Protein AF-A0A926FK86-F1 (afdb_monomer)

Mean predicted aligned error: 5.46 Å

pLDDT: mean 89.92, std 9.32, range [53.72, 97.56]

Foldseek 3Di:
DQVVQQVVLCCQAPKFFDPADDDDDDDDDPVLCVVQNAFDVQQVADPSRVLSVVSCVVVVHTDIRDNVDDDDDDAPPVQPPDPVSVVSVVSNVLVNQCVPPNPVSSVVVVVVPPDQDADDAAEDAFPKDAADPQKKKWKDQGRNSPDTDIDHRNGIDHDDPVNLVRDDFAWIWIWIAGNVGSHTDHIYIYGRDD

Solvent-accessible surface area (backbone atoms only — not comparable to full-atom values): 11380 Å² total; per-residue (Å²): 106,27,72,57,45,32,50,52,51,45,36,56,70,71,18,44,81,43,97,71,82,86,75,97,82,81,87,78,58,70,68,54,38,74,70,70,50,72,70,53,80,85,35,79,35,63,58,30,66,55,54,43,50,51,48,39,45,75,71,74,48,82,51,69,45,56,41,90,68,81,82,86,82,83,68,71,75,89,66,56,94,39,70,64,56,52,49,31,37,50,50,14,51,52,51,50,34,33,76,73,49,35,69,68,46,29,52,53,60,57,72,63,53,87,74,59,62,81,65,86,48,52,77,41,97,58,66,63,46,76,50,38,85,70,26,26,37,34,41,22,70,37,55,66,64,55,74,58,52,74,46,78,19,81,45,68,43,64,68,53,66,73,54,64,67,70,50,78,61,41,57,36,38,43,34,36,21,33,63,91,63,16,45,78,75,48,42,34,31,24,69,45,69,126

Secondary structure (DSSP, 8-state):
-HHHHHHHHHHHHH-EEES---SS-----HHHHHHH----TT-SSSSHHHHHHHHHHHTT--EEE-TT-------SGGG---HHHHHHHHHHHHHHHHHHHHHHHHHHHHHTTT-PPPPP-EEESSSEE---TTEEEEEES-TT--S-EEEE-SS-EE--HHHHHHSPSEEEEEEEEETTT--EEEEEEEEE--

Nearest PDB structures (foldseek):
  8dkx-assembly1_P  TM=3.248E-01  e=4.235E-01  Homo sapiens
  8p29-assembly2_A  TM=4.366E-01  e=1.204E+00  Homo sapiens
  4zps-assembly1_A  TM=3.447E-01  e=5.258E+00  Mus musculus
  4zpl-assembly1_A  TM=3.289E-01  e=7.601E+00  Mus musculus

Radius of gyration: 18.66 Å; Cα contacts (8 Å, |Δi|>4): 272; chains: 1; bounding box: 44×42×45 Å

Sequence (194 aa):
FAAFARTAATLWSDGGRAAQLTGAVLASRKDVFDRIGRFDERFPFEFEETEWEDRLRRAGLSLRVVAQSRARHLWARSAASSEETSRRRAQSRALYRQTRYGNVGRALLEAMGSGAVPVDGASVAAPEVPRQAGASLAITPNASLLPFAAVPLDRDFQLPTDLAEAISPGPLFLTTFRDSDGSPLETRVWMKPA

Structure (mmCIF, N/CA/C/O backbone):
data_AF-A0A926FK86-F1
#
_entry.id   AF-A0A926FK86-F1
#
loop_
_atom_site.group_PDB
_atom_site.id
_atom_site.type_symbol
_atom_site.label_atom_id
_atom_site.label_alt_id
_atom_site.label_comp_id
_atom_site.label_asym_id
_atom_site.label_entity_id
_atom_site.label_seq_id
_atom_site.pdbx_PDB_ins_code
_atom_site.Cartn_x
_atom_site.Cartn_y
_atom_site.Cartn_z
_atom_site.occupancy
_atom_site.B_iso_or_equiv
_atom_site.auth_seq_id
_atom_site.auth_comp_id
_atom_site.auth_asym_id
_atom_site.auth_atom_id
_atom_site.pdbx_PDB_model_num
ATOM 1 N N . PHE A 1 1 ? 9.059 -7.155 2.364 1.00 90.69 1 PHE A N 1
ATOM 2 C CA . PHE A 1 1 ? 8.399 -7.439 1.075 1.00 90.69 1 PHE A CA 1
ATOM 3 C C . PHE A 1 1 ? 7.548 -8.715 1.109 1.00 90.69 1 PHE A C 1
ATOM 5 O O . PHE A 1 1 ? 6.333 -8.587 1.126 1.00 90.69 1 PHE A O 1
ATOM 12 N N . ALA A 1 2 ? 8.125 -9.924 1.198 1.00 94.50 2 ALA A N 1
ATOM 13 C CA . ALA A 1 2 ? 7.392 -11.174 0.923 1.00 94.50 2 ALA A CA 1
ATOM 14 C C . ALA A 1 2 ? 6.097 -11.403 1.723 1.00 94.50 2 ALA A C 1
ATOM 16 O O . ALA A 1 2 ? 5.058 -11.720 1.153 1.00 94.50 2 ALA A O 1
ATOM 17 N N . ALA A 1 3 ? 6.125 -11.174 3.040 1.00 93.31 3 ALA A N 1
ATOM 18 C CA . ALA A 1 3 ? 4.927 -11.300 3.873 1.00 93.31 3 ALA A CA 1
ATOM 19 C C . ALA A 1 3 ? 3.806 -10.329 3.456 1.00 93.31 3 ALA A C 1
ATOM 21 O O . ALA A 1 3 ? 2.632 -10.702 3.470 1.00 93.31 3 ALA A O 1
ATOM 22 N N . PHE A 1 4 ? 4.170 -9.107 3.052 1.00 92.62 4 PHE A N 1
ATOM 23 C CA . PHE A 1 4 ? 3.221 -8.131 2.521 1.00 92.62 4 PHE A CA 1
ATOM 24 C C . PHE A 1 4 ? 2.658 -8.607 1.183 1.00 92.62 4 PHE A C 1
ATOM 26 O O . PHE A 1 4 ? 1.444 -8.625 1.026 1.00 92.62 4 PHE A O 1
ATOM 33 N N . ALA A 1 5 ? 3.515 -9.058 0.261 1.00 94.69 5 ALA A N 1
ATOM 34 C CA . ALA A 1 5 ? 3.090 -9.517 -1.057 1.00 94.69 5 ALA A CA 1
ATOM 35 C C . ALA A 1 5 ? 2.123 -10.700 -0.985 1.00 94.69 5 ALA A C 1
ATOM 37 O O . ALA A 1 5 ? 1.054 -10.655 -1.588 1.00 94.69 5 ALA A O 1
ATOM 38 N N . ARG A 1 6 ? 2.435 -11.701 -0.155 1.00 93.62 6 ARG A N 1
ATOM 39 C CA . ARG A 1 6 ? 1.537 -12.829 0.106 1.00 93.62 6 ARG A CA 1
ATOM 40 C C . ARG A 1 6 ? 0.196 -12.370 0.675 1.00 93.62 6 ARG A C 1
ATOM 42 O O . ARG A 1 6 ? -0.848 -12.772 0.181 1.00 93.62 6 ARG A O 1
ATOM 49 N N . THR A 1 7 ? 0.219 -11.498 1.685 1.00 93.25 7 THR A N 1
ATOM 50 C CA . THR A 1 7 ? -1.012 -10.978 2.303 1.00 93.25 7 THR A CA 1
ATOM 51 C C . THR A 1 7 ? -1.853 -10.196 1.294 1.00 93.25 7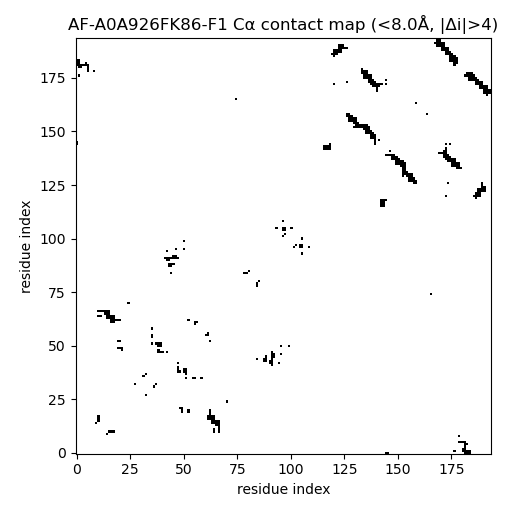 THR A C 1
ATOM 53 O O . THR A 1 7 ? -3.063 -10.389 1.231 1.00 93.25 7 THR A O 1
ATOM 56 N N . ALA A 1 8 ? -1.224 -9.345 0.481 1.00 91.88 8 ALA A N 1
ATOM 57 C CA . ALA A 1 8 ? -1.895 -8.570 -0.554 1.00 91.88 8 ALA A CA 1
ATOM 58 C C . ALA A 1 8 ? -2.523 -9.476 -1.623 1.00 91.88 8 ALA A C 1
ATOM 60 O O . ALA A 1 8 ? -3.684 -9.274 -1.965 1.00 91.88 8 ALA A O 1
ATOM 61 N N . ALA A 1 9 ? -1.804 -10.501 -2.093 1.00 90.69 9 ALA A N 1
ATOM 62 C CA . ALA A 1 9 ? -2.315 -11.465 -3.066 1.00 90.69 9 ALA A CA 1
ATOM 63 C C . ALA A 1 9 ? -3.512 -12.260 -2.517 1.00 90.69 9 ALA A C 1
ATOM 65 O O . ALA A 1 9 ? -4.548 -12.338 -3.174 1.00 90.69 9 ALA A O 1
ATOM 66 N N . THR A 1 10 ? -3.419 -12.774 -1.284 1.00 92.31 10 THR A N 1
ATOM 67 C CA . THR A 1 10 ? -4.537 -13.473 -0.628 1.00 92.31 10 THR A CA 1
ATOM 68 C C . THR A 1 10 ? -5.747 -12.556 -0.456 1.00 92.31 10 THR A C 1
ATOM 70 O O . THR A 1 10 ? -6.855 -12.925 -0.831 1.00 92.31 10 THR A O 1
ATOM 73 N N . LEU A 1 11 ? -5.561 -11.335 0.060 1.00 92.88 11 LEU A N 1
ATOM 74 C CA . LEU A 1 11 ? -6.666 -10.386 0.230 1.00 92.88 11 LEU A CA 1
ATOM 75 C C . LEU A 1 11 ? -7.278 -9.960 -1.108 1.00 92.88 11 LEU A C 1
ATOM 77 O O . LEU A 1 11 ? -8.484 -9.726 -1.179 1.00 92.88 11 LEU A O 1
ATOM 81 N N . TRP A 1 12 ? -6.469 -9.851 -2.162 1.00 90.12 12 TRP A N 1
ATOM 82 C CA . TRP A 1 12 ? -6.953 -9.525 -3.495 1.00 90.12 12 TRP A CA 1
ATOM 83 C C . TRP A 1 12 ? -7.850 -10.633 -4.049 1.00 90.12 12 TRP A C 1
ATOM 85 O O . TRP A 1 12 ? -8.958 -10.331 -4.499 1.00 90.12 12 TRP A O 1
ATOM 95 N N . SER A 1 13 ? -7.411 -11.890 -3.984 1.00 91.38 13 SER A N 1
ATOM 96 C CA . SER A 1 13 ? -8.131 -13.039 -4.549 1.00 91.38 13 SER A CA 1
ATOM 97 C C . SER A 1 13 ? -9.319 -13.477 -3.694 1.00 91.38 13 SER A C 1
ATOM 99 O O . SER A 1 13 ? -10.432 -13.595 -4.203 1.00 91.38 13 SER A O 1
ATOM 101 N N . ASP A 1 14 ? -9.100 -13.644 -2.391 1.00 94.88 14 ASP A N 1
ATOM 102 C CA . ASP A 1 14 ? -10.042 -14.321 -1.492 1.00 94.88 14 ASP A CA 1
ATOM 103 C C . ASP A 1 14 ? -10.766 -13.343 -0.556 1.00 94.88 14 ASP A C 1
ATOM 105 O O . ASP A 1 14 ? -11.798 -13.663 0.042 1.00 94.88 14 ASP A O 1
ATOM 109 N N . GLY A 1 15 ? -10.246 -12.120 -0.420 1.00 95.06 15 GLY A N 1
ATOM 110 C CA . GLY A 1 15 ? -10.683 -11.191 0.614 1.00 95.06 15 GLY A CA 1
ATOM 111 C C . GLY A 1 15 ? -10.279 -11.682 2.004 1.00 95.06 15 GLY A C 1
ATOM 112 O O . GLY A 1 15 ? -9.321 -12.430 2.179 1.00 95.06 15 GLY A O 1
ATOM 113 N N . GLY A 1 16 ? -11.005 -11.246 3.031 1.00 95.69 16 GLY A N 1
ATOM 114 C CA . GLY A 1 16 ? -10.767 -11.687 4.408 1.00 95.69 16 GLY A CA 1
ATOM 115 C C . GLY A 1 16 ? -10.379 -10.552 5.342 1.00 95.69 16 GLY A C 1
ATOM 116 O O . GLY A 1 16 ? -10.723 -9.400 5.099 1.00 95.69 16 GLY A O 1
ATOM 117 N N . ARG A 1 17 ? -9.749 -10.886 6.471 1.00 95.56 17 ARG A N 1
ATOM 118 C CA . ARG A 1 17 ? -9.381 -9.903 7.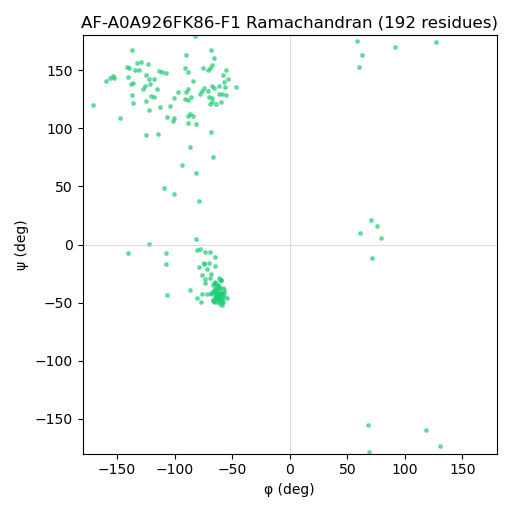500 1.00 95.56 17 ARG A CA 1
ATOM 119 C C . ARG A 1 17 ? -8.131 -9.138 7.085 1.00 95.56 17 ARG A C 1
ATOM 121 O O . ARG A 1 17 ? -7.114 -9.754 6.791 1.00 95.56 17 ARG A O 1
ATOM 128 N N . ALA A 1 18 ? -8.199 -7.814 7.148 1.00 92.62 18 ALA A N 1
ATOM 129 C CA . ALA A 1 18 ? -7.057 -6.942 6.906 1.00 92.62 18 ALA A CA 1
ATOM 130 C C . ALA A 1 18 ? -6.568 -6.318 8.217 1.00 92.62 18 ALA A C 1
ATOM 132 O O . ALA A 1 18 ? -7.354 -6.057 9.129 1.00 92.62 18 ALA A O 1
ATOM 133 N N . ALA A 1 19 ? -5.261 -6.076 8.310 1.00 90.25 19 ALA A N 1
ATOM 134 C CA . ALA A 1 19 ? -4.691 -5.346 9.439 1.00 90.25 19 ALA A CA 1
ATOM 135 C C . ALA A 1 19 ? -5.005 -3.845 9.364 1.00 90.25 19 ALA A C 1
ATOM 137 O O . ALA A 1 19 ? -5.159 -3.211 10.408 1.00 90.25 19 ALA A O 1
ATOM 138 N N . GLN A 1 20 ? -5.088 -3.319 8.144 1.00 89.75 20 GLN A N 1
ATOM 139 C CA . GLN A 1 20 ? -5.351 -1.926 7.806 1.00 89.75 20 GLN A CA 1
ATOM 140 C C . GLN A 1 20 ? -6.007 -1.893 6.420 1.00 89.75 20 GLN A C 1
ATOM 142 O O . GLN A 1 20 ? -5.665 -2.730 5.575 1.00 89.75 20 GLN A O 1
ATOM 147 N N . LEU A 1 21 ? -6.931 -0.966 6.187 1.00 89.44 21 LEU A N 1
ATOM 148 C CA . LEU A 1 21 ? -7.403 -0.625 4.848 1.00 89.44 21 LEU A CA 1
ATOM 149 C C . LEU A 1 21 ? -6.899 0.780 4.510 1.00 89.44 21 LEU A C 1
ATOM 151 O O . LEU A 1 21 ? -6.682 1.625 5.373 1.00 89.44 21 LEU A O 1
ATOM 155 N N . THR A 1 22 ? -6.639 1.002 3.230 1.00 80.75 22 THR A N 1
ATOM 156 C CA . THR A 1 22 ? -6.238 2.311 2.720 1.00 80.75 22 THR A CA 1
ATOM 157 C C . THR A 1 22 ? -6.993 2.554 1.427 1.00 80.75 22 THR A C 1
ATOM 159 O O . THR A 1 22 ? -6.942 1.694 0.539 1.00 80.75 22 THR A O 1
ATOM 162 N N . GLY A 1 23 ? -7.662 3.698 1.290 1.00 73.06 23 GLY A N 1
ATOM 163 C CA . GLY A 1 23 ? -8.244 4.126 0.017 1.00 73.06 23 GLY A CA 1
ATOM 164 C C . GLY A 1 23 ? -9.730 4.486 0.050 1.00 73.06 23 GLY A C 1
ATOM 165 O O . GLY A 1 23 ? -10.441 4.313 1.028 1.00 73.06 23 GLY A O 1
ATOM 166 N N . ALA A 1 24 ? -10.210 4.985 -1.090 1.00 67.75 24 ALA A N 1
ATOM 167 C CA . ALA A 1 24 ? -11.407 5.824 -1.169 1.00 67.75 24 ALA A CA 1
ATOM 168 C C . ALA A 1 24 ? -12.769 5.123 -0.972 1.00 67.75 24 ALA A C 1
ATOM 170 O O . ALA A 1 24 ? -13.792 5.804 -0.953 1.00 67.75 24 ALA A O 1
ATOM 171 N N . VAL A 1 25 ? -12.825 3.790 -0.878 1.00 83.56 25 VAL A N 1
ATOM 172 C CA . VAL A 1 25 ? -14.100 3.052 -0.825 1.00 83.56 25 VAL A CA 1
ATOM 173 C C . VAL A 1 25 ? -14.148 2.159 0.408 1.00 83.56 25 VAL A C 1
ATOM 175 O O . VAL A 1 25 ? -13.700 1.014 0.388 1.00 83.56 25 VAL A O 1
ATOM 178 N N . LEU A 1 26 ? -14.742 2.692 1.476 1.00 89.44 26 LEU A N 1
ATOM 179 C CA . LEU A 1 26 ? -15.020 1.983 2.720 1.00 89.44 26 LEU A CA 1
ATOM 180 C C . LEU A 1 26 ? -16.528 1.943 2.968 1.00 89.44 26 LEU A C 1
ATOM 182 O O . LEU A 1 26 ? -17.244 2.911 2.715 1.00 89.44 26 LEU A O 1
ATOM 186 N N . ALA A 1 27 ? -17.008 0.823 3.500 1.00 91.75 27 ALA A N 1
ATOM 187 C CA . ALA A 1 27 ? -18.385 0.671 3.946 1.00 91.75 27 ALA A CA 1
ATOM 188 C C . ALA A 1 27 ? -18.395 0.192 5.396 1.00 91.75 27 ALA A C 1
ATOM 190 O O . ALA A 1 27 ? -17.652 -0.714 5.775 1.00 91.75 27 ALA A O 1
ATOM 191 N N . SER A 1 28 ? -19.261 0.792 6.205 1.00 93.94 28 SER A N 1
ATOM 192 C CA . SER A 1 28 ? -19.454 0.414 7.599 1.00 93.94 28 SER A CA 1
ATOM 193 C C . SER A 1 28 ? -20.930 0.494 7.953 1.00 93.94 28 SER A C 1
ATOM 195 O O . SER A 1 28 ? -21.691 1.259 7.357 1.00 93.94 28 SER A O 1
ATOM 197 N N . ARG A 1 29 ? -21.347 -0.313 8.927 1.00 95.31 29 ARG A N 1
ATOM 198 C CA . ARG A 1 29 ? -22.706 -0.237 9.455 1.00 95.31 29 ARG A CA 1
ATOM 199 C C . ARG A 1 29 ? -22.871 1.049 10.266 1.00 95.31 29 ARG A C 1
ATOM 201 O O . ARG A 1 29 ? -21.930 1.528 10.898 1.00 95.31 29 ARG A O 1
ATOM 208 N N . LYS A 1 30 ? -24.091 1.586 10.288 1.00 96.69 30 LYS A N 1
ATOM 209 C CA . LYS A 1 30 ? -24.416 2.785 11.070 1.00 96.69 30 LYS A CA 1
ATOM 210 C C . LYS A 1 30 ? -24.099 2.612 12.564 1.00 96.69 30 LYS A C 1
ATOM 212 O O . LYS A 1 30 ? -23.527 3.516 13.162 1.00 96.69 30 LYS A O 1
ATOM 217 N N . ASP A 1 31 ? -24.414 1.449 13.133 1.00 97.31 31 ASP A N 1
ATOM 218 C CA . ASP A 1 31 ? -24.167 1.134 14.547 1.00 97.31 31 ASP A CA 1
ATOM 219 C C . ASP A 1 31 ? -22.677 1.207 14.927 1.00 97.31 31 ASP A C 1
ATOM 221 O O . ASP A 1 31 ? -22.336 1.582 16.046 1.00 97.31 31 ASP A O 1
ATOM 225 N N . VAL A 1 32 ? -21.773 0.907 13.990 1.00 97.25 32 VAL A N 1
ATOM 226 C CA . VAL A 1 32 ? -20.331 1.062 14.193 1.00 97.25 32 VAL A CA 1
ATOM 227 C C . VAL A 1 32 ? -19.982 2.537 14.352 1.00 97.25 32 VAL A C 1
ATOM 229 O O . VAL A 1 32 ? -19.305 2.881 15.316 1.00 97.25 32 VAL A O 1
ATOM 232 N N . PHE A 1 33 ? -20.472 3.416 13.472 1.00 97.00 33 PHE A N 1
ATOM 233 C CA . PHE A 1 33 ? -20.244 4.859 13.606 1.00 97.00 33 PHE A CA 1
ATOM 234 C C . PHE A 1 33 ? -20.845 5.430 14.890 1.00 97.00 33 PHE A C 1
ATOM 236 O O . PHE A 1 33 ? -20.208 6.262 15.532 1.00 97.00 33 PHE A O 1
ATOM 243 N N . ASP A 1 34 ? -22.028 4.963 15.286 1.00 96.62 34 ASP A N 1
ATOM 244 C CA . ASP A 1 34 ? -22.662 5.382 16.538 1.00 96.62 34 ASP A CA 1
ATOM 245 C C . ASP A 1 34 ? -21.839 4.927 17.763 1.00 96.62 34 ASP A C 1
ATOM 247 O O . ASP A 1 34 ? -21.773 5.634 18.765 1.00 96.62 34 ASP A O 1
ATOM 251 N N . ARG A 1 35 ? -21.158 3.774 17.672 1.00 97.06 35 ARG A N 1
ATOM 252 C CA . ARG A 1 35 ? -20.352 3.202 18.761 1.00 97.06 35 ARG A CA 1
ATOM 253 C C . ARG A 1 35 ? -18.959 3.813 18.899 1.00 97.06 35 ARG A C 1
ATOM 255 O O . ARG A 1 35 ? -18.519 4.039 20.022 1.00 97.06 35 ARG A O 1
ATOM 262 N N . ILE A 1 36 ? -18.224 3.983 17.798 1.00 97.12 36 ILE A N 1
ATOM 263 C CA . ILE A 1 36 ? -16.808 4.402 17.850 1.00 97.12 36 ILE A CA 1
ATOM 264 C C . ILE A 1 36 ? -16.587 5.840 17.390 1.00 97.12 36 ILE A C 1
ATOM 266 O O . ILE A 1 36 ? -15.476 6.341 17.544 1.00 97.12 36 ILE A O 1
ATOM 270 N N . GLY A 1 37 ? -17.619 6.504 16.862 1.00 96.44 37 GLY A N 1
ATOM 271 C CA . GLY A 1 37 ? -17.563 7.845 16.287 1.00 96.44 37 GLY A CA 1
ATOM 272 C C . GLY A 1 37 ? -17.277 7.853 14.781 1.00 96.44 37 GLY A C 1
ATOM 273 O O . GLY A 1 37 ? -16.928 6.838 14.174 1.00 96.44 37 GLY A O 1
ATOM 274 N N . ARG A 1 38 ? -17.418 9.037 14.174 1.00 95.31 38 ARG A N 1
ATOM 275 C CA . ARG A 1 38 ? -17.092 9.317 12.762 1.00 95.31 38 ARG A CA 1
ATOM 276 C C . ARG A 1 38 ? -15.595 9.587 12.577 1.00 95.31 38 ARG A C 1
ATOM 278 O O . ARG A 1 38 ? -14.845 9.552 13.556 1.00 95.31 38 ARG A O 1
ATOM 285 N N . PHE A 1 39 ? -15.169 9.836 11.338 1.00 94.94 39 PHE A N 1
ATOM 286 C CA . PHE A 1 39 ? -13.826 10.340 11.043 1.00 94.94 39 PHE A CA 1
ATOM 287 C C . PHE A 1 39 ? -13.567 11.666 11.758 1.00 94.94 39 PHE A C 1
ATOM 289 O O . PHE A 1 39 ? -14.482 12.461 11.968 1.00 94.94 39 PHE A O 1
ATOM 296 N N . ASP A 1 40 ? -12.323 11.866 12.173 1.00 95.44 40 ASP A N 1
ATOM 297 C CA . ASP A 1 40 ? -11.897 13.081 12.852 1.00 95.44 40 ASP A CA 1
ATOM 298 C C . ASP A 1 40 ? -11.563 14.165 11.816 1.00 95.44 40 ASP A C 1
ATOM 300 O O . ASP A 1 40 ? -10.585 14.073 11.081 1.00 95.44 40 ASP A O 1
ATOM 304 N N . GLU A 1 41 ? -12.386 15.208 11.754 1.00 95.56 41 GLU A N 1
ATOM 305 C CA . GLU A 1 41 ? -12.269 16.282 10.756 1.00 95.56 41 GLU A CA 1
ATOM 306 C C . GLU A 1 41 ? -11.028 17.171 10.952 1.00 95.56 41 GLU A C 1
ATOM 308 O O . GLU A 1 41 ? -10.718 18.014 10.112 1.00 95.56 41 GLU A O 1
ATOM 313 N N . ARG A 1 42 ? -10.269 16.976 12.041 1.00 95.81 42 ARG A N 1
ATOM 314 C CA . ARG A 1 42 ? -8.981 17.654 12.249 1.00 95.81 42 ARG A CA 1
ATOM 315 C C . ARG A 1 42 ? -7.887 17.163 11.302 1.00 95.81 42 ARG A C 1
ATOM 317 O O . ARG A 1 42 ? -6.859 17.832 11.203 1.00 95.81 42 ARG A O 1
ATOM 324 N N . PHE A 1 43 ? -8.071 16.015 10.646 1.00 95.25 43 PHE A N 1
ATOM 325 C CA . PHE A 1 43 ? -7.178 15.508 9.606 1.00 95.25 43 PHE A CA 1
ATOM 326 C C . PHE A 1 43 ? -7.504 16.188 8.266 1.00 95.25 43 PHE A C 1
ATOM 328 O O . PHE A 1 43 ? -8.498 15.842 7.631 1.00 95.25 43 PHE A O 1
ATOM 335 N N . PRO A 1 44 ? -6.695 17.159 7.799 1.00 91.94 44 PRO A N 1
ATOM 336 C CA . PRO A 1 44 ? -6.999 17.888 6.568 1.00 91.94 44 PRO A CA 1
ATOM 337 C C . PRO A 1 44 ? -6.822 17.054 5.293 1.00 91.94 44 PRO A C 1
ATOM 339 O O . PRO A 1 44 ? -7.311 17.463 4.239 1.00 91.94 44 PRO A O 1
ATOM 342 N N . PHE A 1 45 ? -6.041 15.968 5.356 1.00 88.62 45 PHE A N 1
ATOM 343 C CA . PHE 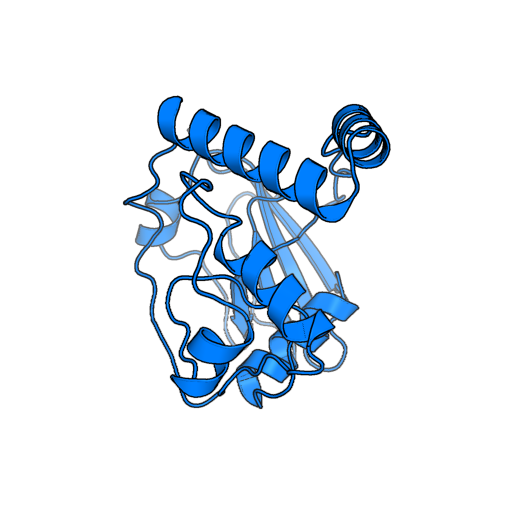A 1 45 ? -5.744 15.092 4.220 1.00 88.62 45 PHE A CA 1
ATOM 344 C C . PHE A 1 45 ? -5.011 13.815 4.660 1.00 88.62 45 PHE A C 1
ATOM 346 O O . PHE A 1 45 ? -3.896 13.926 5.177 1.00 88.62 45 PHE A O 1
ATOM 353 N N . GLU A 1 46 ? -5.581 12.634 4.410 1.00 89.06 46 GLU A N 1
ATOM 354 C CA . GLU A 1 46 ? -5.060 11.319 4.830 1.00 89.06 46 GLU A CA 1
ATOM 355 C C . GLU A 1 46 ? -4.993 11.136 6.366 1.00 89.06 46 GLU A C 1
ATOM 357 O O . GLU A 1 46 ? -4.995 12.093 7.142 1.00 89.06 46 GLU A O 1
ATOM 362 N N . PHE A 1 47 ? -4.862 9.878 6.805 1.00 92.88 47 PHE A N 1
ATOM 363 C CA . PHE A 1 47 ? -4.816 9.414 8.204 1.00 92.88 47 PHE A CA 1
ATOM 364 C C . PHE A 1 47 ? -6.124 9.471 9.010 1.00 92.88 47 PHE A C 1
ATOM 366 O O . PHE A 1 47 ? -6.181 8.822 10.055 1.00 92.88 47 PHE A O 1
ATOM 373 N N . GLU A 1 48 ? -7.178 10.135 8.538 1.00 94.06 48 GLU A N 1
ATOM 374 C CA . GLU A 1 48 ? -8.504 10.117 9.171 1.00 94.06 48 GLU A CA 1
ATOM 375 C C . GLU A 1 48 ? -9.084 8.699 9.237 1.00 94.06 48 GLU A C 1
ATOM 377 O O . GLU A 1 48 ? -9.610 8.276 10.268 1.00 94.06 48 GLU A O 1
ATOM 382 N N . GLU A 1 49 ? -8.911 7.933 8.156 1.00 93.69 49 GLU A N 1
ATOM 383 C CA . GLU A 1 49 ? -9.318 6.531 8.082 1.00 93.69 49 GLU A CA 1
ATOM 384 C C . GLU A 1 49 ? -8.446 5.667 8.998 1.00 93.69 49 GLU A C 1
ATOM 386 O O . GLU A 1 49 ? -8.960 4.855 9.758 1.00 93.69 49 GLU A O 1
ATOM 391 N N . THR A 1 50 ? -7.129 5.900 9.012 1.00 94.19 50 THR A N 1
ATOM 392 C CA . THR A 1 50 ? -6.179 5.111 9.811 1.00 94.19 50 THR A CA 1
ATOM 393 C C . THR A 1 50 ? -6.422 5.293 11.311 1.00 94.19 50 THR A C 1
ATOM 395 O O . THR A 1 50 ? -6.375 4.332 12.078 1.00 94.19 50 THR A O 1
ATOM 398 N N . GLU A 1 51 ? -6.712 6.518 11.746 1.00 95.38 51 GLU A N 1
ATOM 399 C CA . GLU A 1 51 ? -7.101 6.803 13.128 1.00 95.38 51 GLU A CA 1
ATOM 400 C C . GLU A 1 51 ? -8.427 6.119 13.491 1.00 95.38 51 GLU A C 1
ATOM 402 O O . GLU A 1 51 ? -8.543 5.491 14.549 1.00 95.38 51 GLU A O 1
ATOM 407 N N . TRP A 1 52 ? -9.415 6.181 12.601 1.00 95.62 52 TRP A N 1
ATOM 408 C CA . TRP A 1 52 ? -10.709 5.547 12.828 1.00 95.62 52 TRP A CA 1
ATOM 409 C C . TRP A 1 52 ? -10.605 4.018 12.895 1.00 95.62 52 TRP A C 1
ATOM 411 O O . TRP A 1 52 ? -11.228 3.387 13.751 1.00 95.62 52 TRP A O 1
ATOM 421 N N . GLU A 1 53 ? -9.753 3.412 12.068 1.00 95.62 53 GLU A N 1
ATOM 422 C CA . GLU A 1 53 ? -9.426 1.986 12.114 1.00 95.62 53 GLU A CA 1
ATOM 423 C C . GLU A 1 53 ? -8.765 1.569 13.434 1.00 95.62 53 GLU A C 1
ATOM 425 O O . GLU A 1 53 ? -9.023 0.477 13.950 1.00 95.62 53 GLU A O 1
ATOM 430 N N . ASP A 1 54 ? -7.943 2.434 14.026 1.00 95.19 54 ASP A N 1
ATOM 431 C CA . ASP A 1 54 ? -7.381 2.214 15.357 1.00 95.19 54 ASP A CA 1
ATOM 432 C C . ASP A 1 54 ? -8.468 2.174 16.432 1.00 95.19 54 ASP A C 1
ATOM 434 O O . ASP A 1 54 ? -8.471 1.262 17.267 1.00 95.19 54 ASP A O 1
ATOM 438 N N . ARG A 1 55 ? -9.424 3.112 16.402 1.00 95.69 55 ARG A N 1
ATOM 439 C CA . ARG A 1 55 ? -10.593 3.082 17.298 1.00 95.69 55 ARG A CA 1
ATOM 440 C C . ARG A 1 55 ? -11.435 1.827 17.080 1.00 95.69 55 ARG A C 1
ATOM 442 O O . ARG A 1 55 ? -11.813 1.171 18.052 1.00 95.69 55 ARG A O 1
ATOM 449 N N . LEU A 1 56 ? -11.667 1.451 15.824 1.00 96.38 56 LEU A N 1
ATOM 450 C CA . LEU A 1 56 ? -12.415 0.254 15.443 1.00 96.38 56 LEU A CA 1
ATOM 451 C C . LEU A 1 56 ? -11.780 -1.008 16.043 1.00 96.38 56 LEU A C 1
ATOM 453 O O . LEU A 1 56 ? -12.461 -1.790 16.710 1.00 96.38 56 LEU A O 1
ATOM 457 N N . ARG A 1 57 ? -10.463 -1.178 15.881 1.00 95.25 57 ARG A N 1
ATOM 458 C CA . ARG A 1 57 ? -9.725 -2.329 16.427 1.00 95.25 57 ARG A CA 1
ATOM 459 C C . ARG A 1 57 ? -9.694 -2.331 17.955 1.00 95.25 57 ARG A C 1
ATOM 461 O O . ARG A 1 57 ? -9.890 -3.385 18.556 1.00 95.25 57 ARG A O 1
ATOM 468 N N . ARG A 1 58 ? -9.528 -1.170 18.602 1.00 95.00 58 ARG A N 1
ATOM 469 C CA . ARG A 1 58 ? -9.612 -1.040 20.074 1.00 95.00 58 ARG A CA 1
ATOM 470 C C . ARG A 1 58 ? -10.989 -1.422 20.621 1.00 95.00 58 ARG A C 1
ATOM 472 O O . ARG A 1 58 ? -11.078 -1.917 21.737 1.00 95.00 58 ARG A O 1
ATOM 479 N N . ALA A 1 59 ? -12.047 -1.246 19.831 1.00 96.62 59 ALA A N 1
ATOM 480 C CA . ALA A 1 59 ? -13.402 -1.683 20.167 1.00 96.62 59 ALA A CA 1
ATOM 481 C C . ALA A 1 59 ? -13.664 -3.184 19.897 1.00 96.62 59 ALA A C 1
ATOM 483 O O . ALA A 1 59 ? -14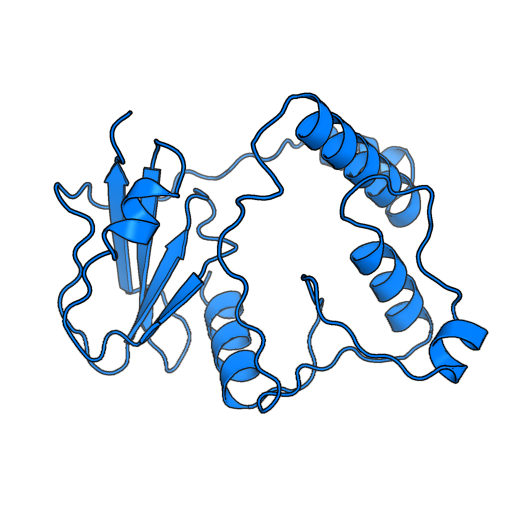.802 -3.643 20.053 1.00 96.62 59 ALA A O 1
ATOM 484 N N . GLY A 1 60 ? -12.646 -3.951 19.485 1.00 96.38 60 GLY A N 1
ATOM 485 C CA . GLY A 1 60 ? -12.753 -5.382 19.185 1.00 96.38 60 GLY A CA 1
ATOM 486 C C . GLY A 1 60 ? -13.427 -5.695 17.846 1.00 96.38 60 GLY A C 1
ATOM 487 O O . GLY A 1 60 ? -13.860 -6.824 17.622 1.00 96.38 60 GLY A O 1
ATOM 488 N N . LEU A 1 61 ? -13.556 -4.704 16.960 1.00 96.75 61 LEU A N 1
ATOM 489 C CA . LEU A 1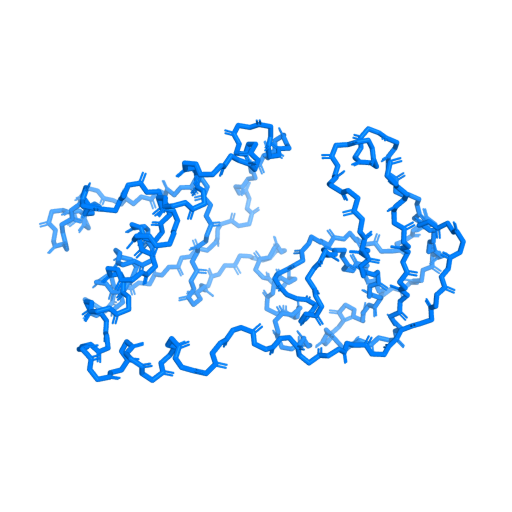 61 ? -14.105 -4.883 15.617 1.00 96.75 61 LEU A CA 1
ATOM 490 C C . LEU A 1 61 ? -12.986 -5.233 14.620 1.00 96.75 61 LEU A C 1
ATOM 492 O O . LEU A 1 61 ? -11.801 -5.030 14.886 1.00 96.75 61 LEU A O 1
ATOM 496 N N . SER A 1 62 ? -13.361 -5.766 13.454 1.00 95.69 62 SER A N 1
ATOM 497 C CA . SER A 1 62 ? -12.412 -6.212 12.426 1.00 95.69 62 SER A CA 1
ATOM 498 C C . SER A 1 62 ? -12.632 -5.522 11.087 1.00 95.69 62 SER A C 1
ATOM 500 O O . SER A 1 62 ? -13.775 -5.397 10.646 1.00 95.69 62 SER A O 1
ATOM 502 N N . LEU A 1 63 ? -11.538 -5.210 10.399 1.00 95.62 63 LEU A N 1
ATOM 503 C CA . LEU A 1 63 ? -11.535 -4.755 9.011 1.00 95.62 63 LEU A CA 1
ATOM 504 C C . LEU A 1 63 ? -11.569 -5.954 8.066 1.00 95.62 63 LEU A C 1
ATOM 506 O O . LEU A 1 63 ? -10.920 -6.974 8.330 1.00 95.62 63 LEU A O 1
ATOM 510 N N . ARG A 1 64 ? -12.321 -5.846 6.967 1.00 94.81 64 ARG A N 1
ATOM 511 C CA . ARG A 1 64 ? -12.411 -6.914 5.968 1.00 94.81 64 ARG A CA 1
ATOM 512 C C . ARG A 1 64 ? -12.364 -6.382 4.543 1.00 94.81 64 ARG A C 1
ATOM 514 O O . ARG A 1 64 ? -13.042 -5.412 4.228 1.00 94.81 64 ARG A O 1
ATOM 521 N N . VAL A 1 65 ? -11.625 -7.085 3.690 1.00 94.19 65 VAL A N 1
ATOM 522 C CA . VAL A 1 65 ? -11.666 -6.929 2.233 1.00 94.19 65 VAL A CA 1
ATOM 523 C C . VAL A 1 65 ? -12.718 -7.885 1.679 1.00 94.19 65 VAL A C 1
ATOM 525 O O . VAL A 1 65 ? -12.733 -9.070 2.024 1.00 94.19 65 VAL A O 1
ATOM 528 N N . VAL A 1 66 ? -13.599 -7.368 0.824 1.00 93.19 66 VAL A N 1
ATOM 529 C CA . VAL A 1 66 ? -14.564 -8.163 0.056 1.00 93.19 66 VAL A CA 1
ATOM 530 C C . VAL A 1 66 ? -14.012 -8.307 -1.354 1.00 93.19 66 VAL A C 1
ATOM 532 O O . VAL A 1 66 ? -14.035 -7.343 -2.115 1.00 93.19 66 VAL A O 1
ATOM 535 N N . ALA A 1 67 ? -13.508 -9.491 -1.704 1.00 91.88 67 ALA A N 1
ATOM 536 C CA . ALA A 1 67 ? -12.826 -9.714 -2.981 1.00 91.88 67 ALA A CA 1
ATOM 537 C C . ALA A 1 67 ? -13.731 -9.411 -4.190 1.00 91.88 67 ALA A C 1
ATOM 539 O O . ALA A 1 67 ? -13.286 -8.955 -5.227 1.00 91.88 67 ALA A O 1
ATOM 540 N N . GLN A 1 68 ? -15.039 -9.598 -4.077 1.00 91.12 68 GLN A N 1
ATOM 541 C CA . GLN A 1 68 ? -15.959 -9.327 -5.182 1.00 91.12 68 GLN A CA 1
ATOM 542 C C . GLN A 1 68 ? -16.189 -7.822 -5.410 1.00 91.12 68 GLN A C 1
ATOM 544 O O . GLN A 1 68 ? -16.666 -7.430 -6.472 1.00 91.12 68 GLN A O 1
ATOM 549 N N . SER A 1 69 ? -15.845 -6.969 -4.438 1.00 89.06 69 SER A N 1
ATOM 550 C CA . SER A 1 69 ? -15.981 -5.518 -4.554 1.00 89.06 69 SER A CA 1
ATOM 551 C C . SER A 1 69 ? -14.719 -4.926 -5.175 1.00 89.06 69 SER A C 1
ATOM 553 O O . SER A 1 69 ? -13.649 -4.920 -4.561 1.00 89.06 69 SER A O 1
ATOM 555 N N . ARG A 1 70 ? -14.829 -4.438 -6.413 1.00 86.94 70 ARG A N 1
ATOM 556 C CA . ARG A 1 70 ? -13.714 -3.841 -7.156 1.00 86.94 70 ARG A CA 1
ATOM 557 C C . ARG A 1 70 ? -14.011 -2.382 -7.462 1.00 86.94 70 ARG A C 1
ATOM 559 O O . ARG A 1 70 ? -15.025 -2.064 -8.074 1.00 86.94 70 ARG A O 1
ATOM 566 N N . ALA A 1 71 ? -13.085 -1.511 -7.084 1.00 84.94 71 ALA A N 1
ATOM 567 C CA . ALA A 1 71 ? -13.074 -0.114 -7.487 1.00 84.94 71 ALA A CA 1
ATOM 568 C C . ALA A 1 71 ? -11.839 0.136 -8.354 1.00 84.94 71 ALA A C 1
ATOM 570 O O . ALA A 1 71 ? -10.733 -0.282 -8.010 1.00 84.94 71 ALA A O 1
ATOM 571 N N . ARG A 1 72 ? -12.024 0.820 -9.483 1.00 82.94 72 ARG A N 1
ATOM 572 C CA . ARG A 1 72 ? -10.925 1.245 -10.351 1.00 82.94 72 ARG A CA 1
ATOM 573 C C . ARG A 1 72 ? -10.635 2.713 -10.076 1.00 82.94 72 ARG A C 1
ATOM 575 O O . ARG A 1 72 ? -11.426 3.578 -10.440 1.00 82.94 72 ARG A O 1
ATOM 582 N N . HIS A 1 73 ? -9.502 2.986 -9.439 1.00 77.19 73 HIS A N 1
ATOM 583 C CA . HIS A 1 73 ? -9.028 4.348 -9.227 1.00 77.19 73 HIS A CA 1
ATOM 584 C C . HIS A 1 73 ? -8.215 4.803 -10.447 1.00 77.19 73 HIS A C 1
ATOM 586 O O . HIS A 1 73 ? -7.153 4.252 -10.738 1.00 77.19 73 HIS A O 1
ATOM 592 N N . LEU A 1 74 ? -8.744 5.770 -11.198 1.00 73.94 74 LEU A N 1
ATOM 593 C CA . LEU A 1 74 ? -8.141 6.278 -12.430 1.00 73.94 74 LEU A CA 1
ATOM 594 C C . LEU A 1 74 ? -7.130 7.389 -12.127 1.00 73.94 74 LEU A C 1
ATOM 596 O O . LEU A 1 74 ? -7.457 8.566 -12.235 1.00 73.94 74 LEU A O 1
ATOM 600 N N . TRP A 1 75 ? -5.903 6.979 -11.799 1.00 68.69 75 TRP A N 1
ATOM 601 C CA . TRP A 1 75 ? -4.715 7.824 -11.603 1.00 68.69 75 TRP A CA 1
ATOM 602 C C . TRP A 1 75 ? -4.819 8.881 -10.486 1.00 68.69 75 TRP A C 1
ATOM 604 O O . TRP A 1 75 ? -5.871 9.417 -10.157 1.00 68.69 75 TRP A O 1
ATOM 614 N N . ALA A 1 76 ? -3.677 9.253 -9.911 1.00 61.31 76 ALA A N 1
ATOM 615 C CA . ALA A 1 76 ? -3.588 10.258 -8.849 1.00 61.31 76 ALA A CA 1
ATOM 616 C C . ALA A 1 76 ? -3.667 11.712 -9.370 1.00 61.31 76 ALA A C 1
ATOM 618 O O . ALA A 1 76 ? -2.983 12.592 -8.853 1.00 61.31 76 ALA A O 1
ATOM 619 N N . ARG A 1 77 ? -4.491 11.994 -10.394 1.00 57.06 77 ARG A N 1
ATOM 620 C CA . ARG A 1 77 ? -4.582 13.336 -11.009 1.00 57.06 77 ARG A CA 1
ATOM 621 C C . ARG A 1 77 ? -5.032 14.417 -10.020 1.00 57.06 77 ARG A C 1
ATOM 623 O O . ARG A 1 77 ? -4.615 15.563 -10.137 1.00 57.06 77 ARG A O 1
ATOM 630 N N . SER A 1 78 ? -5.845 14.047 -9.033 1.00 53.72 78 SER A N 1
ATOM 631 C CA . SER A 1 78 ? -6.420 14.970 -8.043 1.00 53.72 78 SER A CA 1
ATOM 632 C C . SER A 1 78 ? -5.448 15.357 -6.924 1.00 53.72 78 SER A C 1
ATOM 634 O O . SER A 1 78 ? -5.653 16.364 -6.256 1.00 53.72 78 SER A O 1
ATOM 636 N N . ALA A 1 79 ? -4.394 14.566 -6.714 1.00 55.41 79 ALA A N 1
ATOM 637 C CA . ALA A 1 79 ? -3.360 14.813 -5.715 1.00 55.41 79 ALA A CA 1
ATOM 638 C C . ALA A 1 79 ? -2.051 15.207 -6.406 1.00 55.41 79 ALA A C 1
ATOM 640 O O . ALA A 1 79 ? -0.994 14.649 -6.108 1.00 55.41 79 ALA A O 1
ATOM 641 N N . ALA A 1 80 ? -2.132 16.156 -7.348 1.00 55.44 80 ALA A N 1
ATOM 642 C CA . ALA A 1 80 ? -0.949 16.810 -7.890 1.00 55.44 80 ALA A CA 1
ATOM 643 C C . ALA A 1 80 ? -0.036 17.215 -6.725 1.00 55.44 80 ALA A C 1
ATOM 645 O O . ALA A 1 80 ? -0.516 17.700 -5.695 1.00 55.44 80 ALA A O 1
ATOM 646 N N . SER A 1 81 ? 1.265 16.963 -6.867 1.00 64.12 81 SER A N 1
ATOM 647 C CA . SER A 1 81 ? 2.284 17.248 -5.859 1.00 64.12 81 SER A CA 1
ATOM 648 C C . SER A 1 81 ? 2.421 18.759 -5.658 1.00 64.12 81 SER A C 1
ATOM 650 O O . SER A 1 81 ? 3.346 19.388 -6.161 1.00 64.12 81 SER A O 1
ATOM 652 N N . SER A 1 82 ? 1.458 19.351 -4.957 1.00 78.31 82 SER A N 1
ATOM 653 C CA . SER A 1 82 ? 1.500 20.734 -4.516 1.00 78.31 82 SER A CA 1
ATOM 654 C C . SER A 1 82 ? 2.134 20.804 -3.132 1.00 78.31 82 SER A C 1
ATOM 656 O O . SER A 1 82 ? 2.061 19.862 -2.326 1.00 78.31 82 SER A O 1
ATOM 658 N N . GLU A 1 83 ? 2.751 21.942 -2.843 1.00 84.62 83 GLU A N 1
ATOM 659 C CA . GLU A 1 83 ? 3.260 22.245 -1.511 1.00 84.62 83 GLU A CA 1
ATOM 660 C C . GLU A 1 83 ? 2.140 22.163 -0.463 1.00 84.62 83 GLU A C 1
ATOM 662 O O . GLU A 1 83 ? 2.323 21.571 0.598 1.00 84.62 83 GLU A O 1
ATOM 667 N N . GLU A 1 84 ? 0.938 22.636 -0.803 1.00 88.12 84 GLU A N 1
ATOM 668 C CA . GLU A 1 84 ? -0.226 22.596 0.083 1.00 88.12 84 GLU A CA 1
ATOM 669 C C . GLU A 1 84 ? -0.676 21.162 0.402 1.00 88.12 84 GLU A C 1
ATOM 671 O O . GLU A 1 84 ? -0.886 20.825 1.568 1.00 88.12 84 GLU A O 1
ATOM 676 N N . THR A 1 85 ? -0.773 20.276 -0.596 1.00 86.19 85 THR A N 1
ATOM 677 C CA . THR A 1 85 ? -1.092 18.852 -0.375 1.00 86.19 85 THR A CA 1
ATOM 678 C C . THR A 1 85 ? -0.035 18.190 0.508 1.00 86.19 85 THR A C 1
ATOM 680 O O . THR A 1 85 ? -0.362 17.434 1.426 1.00 86.19 85 THR A O 1
ATOM 683 N N . SER A 1 86 ? 1.240 18.510 0.273 1.00 86.56 86 SER A N 1
ATOM 684 C CA . SER A 1 86 ? 2.363 17.992 1.061 1.00 86.56 86 SER A CA 1
ATOM 685 C C . SER A 1 86 ? 2.308 18.479 2.512 1.00 86.56 86 SER A C 1
ATOM 687 O O . SER A 1 86 ? 2.488 17.683 3.438 1.00 86.56 86 SER A O 1
ATOM 689 N N . ARG A 1 87 ? 1.976 19.758 2.723 1.00 90.81 87 ARG A N 1
ATOM 690 C CA . ARG A 1 87 ? 1.786 20.374 4.040 1.00 90.81 87 ARG A CA 1
ATOM 691 C C . ARG A 1 87 ? 0.615 19.745 4.793 1.00 90.81 87 ARG A C 1
ATOM 693 O O . ARG A 1 87 ? 0.779 19.377 5.955 1.00 90.81 87 ARG A O 1
ATOM 700 N N . ARG A 1 88 ? -0.540 19.559 4.142 1.00 92.38 88 ARG A N 1
ATOM 701 C CA . ARG A 1 88 ? -1.715 18.901 4.745 1.00 92.38 88 ARG A CA 1
ATOM 702 C C . ARG A 1 88 ? -1.412 17.462 5.150 1.00 92.38 88 ARG A C 1
ATOM 704 O O . ARG A 1 88 ? -1.678 17.092 6.289 1.00 92.38 88 ARG A O 1
ATOM 711 N N . ARG A 1 89 ? -0.767 16.684 4.275 1.00 90.81 89 ARG A N 1
ATOM 712 C CA . ARG A 1 89 ? -0.321 15.318 4.595 1.00 90.81 89 ARG A CA 1
ATOM 713 C C . ARG A 1 89 ? 0.631 15.298 5.793 1.00 90.81 89 ARG A C 1
ATOM 715 O O . ARG A 1 89 ? 0.507 14.450 6.675 1.00 90.81 89 ARG A O 1
ATOM 722 N N . ALA A 1 90 ? 1.591 16.225 5.843 1.00 90.94 90 ALA A N 1
ATOM 723 C CA . ALA A 1 90 ? 2.522 16.333 6.964 1.00 90.94 90 ALA A CA 1
ATOM 724 C C . ALA A 1 90 ? 1.799 16.677 8.278 1.00 90.94 90 ALA A C 1
ATOM 726 O O . ALA A 1 90 ? 2.088 16.059 9.305 1.00 90.94 90 ALA A O 1
ATOM 727 N N . GLN A 1 91 ? 0.828 17.595 8.233 1.00 94.44 91 GLN A N 1
ATOM 728 C CA . GLN A 1 91 ? -0.020 17.958 9.369 1.00 94.44 91 GLN A CA 1
ATOM 729 C C . GLN A 1 91 ? -0.824 16.754 9.880 1.00 94.44 91 GLN A C 1
ATOM 731 O O . GLN A 1 91 ? -0.746 16.437 11.068 1.00 94.44 91 GLN A O 1
ATOM 736 N N . SER A 1 92 ? -1.530 16.043 8.997 1.00 95.06 92 SER A N 1
ATOM 737 C CA . SER A 1 92 ? -2.266 14.822 9.344 1.00 95.06 92 SER A CA 1
ATOM 738 C C . SER A 1 92 ? -1.363 13.754 9.955 1.00 95.06 92 SER A C 1
ATOM 740 O O . SER A 1 92 ? -1.676 13.184 10.998 1.00 95.06 92 SER A O 1
ATOM 742 N N . ARG A 1 93 ? -0.187 13.516 9.362 1.00 93.44 93 ARG A N 1
ATOM 743 C CA . ARG A 1 93 ? 0.782 12.539 9.873 1.00 93.44 93 ARG A CA 1
ATOM 744 C C . ARG A 1 93 ? 1.274 12.894 11.277 1.00 93.44 93 ARG A C 1
ATOM 746 O O . ARG A 1 93 ? 1.402 12.004 12.118 1.00 93.44 93 ARG A O 1
ATOM 753 N N . ALA A 1 94 ? 1.558 14.170 11.534 1.00 92.50 94 ALA A N 1
ATOM 754 C CA . ALA A 1 94 ? 1.970 14.650 12.851 1.00 92.50 94 ALA A CA 1
ATOM 755 C C . ALA A 1 94 ? 0.849 14.478 13.888 1.00 92.50 94 ALA A C 1
ATOM 757 O O . ALA A 1 94 ? 1.102 13.958 14.978 1.00 92.50 94 ALA A O 1
ATOM 758 N N . LEU A 1 95 ? -0.387 14.840 13.523 1.00 95.19 95 LEU A N 1
ATOM 759 C CA . LEU A 1 95 ? -1.569 14.662 14.365 1.00 95.19 95 LEU A CA 1
ATOM 760 C C . LEU A 1 95 ? -1.801 13.183 14.698 1.00 95.19 95 LEU A C 1
ATOM 762 O O . LEU A 1 95 ? -1.943 12.838 15.869 1.00 95.19 95 LEU A O 1
ATOM 766 N N . TYR A 1 96 ? -1.760 12.294 13.702 1.00 94.94 96 TYR A N 1
ATOM 767 C CA . TYR A 1 96 ? -1.925 10.854 13.913 1.00 94.94 96 TYR A CA 1
ATOM 768 C C . TYR A 1 96 ? -0.862 10.304 14.866 1.00 94.94 96 TYR A C 1
ATOM 770 O O . TYR A 1 96 ? -1.186 9.634 15.846 1.00 94.94 96 TYR A O 1
ATOM 778 N N . ARG A 1 97 ? 0.417 10.625 14.622 1.00 94.25 97 ARG A N 1
ATOM 779 C CA . ARG A 1 97 ? 1.526 10.170 15.473 1.00 94.25 97 ARG A CA 1
ATOM 780 C C . ARG A 1 97 ? 1.369 10.644 16.913 1.00 94.25 97 ARG A C 1
ATOM 782 O O . ARG A 1 97 ? 1.582 9.855 17.829 1.00 94.25 97 ARG A O 1
ATOM 789 N N . GLN A 1 98 ? 0.968 11.899 17.108 1.00 93.62 98 GLN A N 1
ATOM 790 C CA . GLN A 1 98 ? 0.710 12.454 18.433 1.00 93.62 98 GLN A CA 1
ATOM 791 C C . GLN A 1 98 ? -0.443 11.730 19.136 1.00 93.62 98 GLN A C 1
ATOM 793 O O . GLN A 1 98 ? -0.277 11.282 20.268 1.00 93.62 98 GLN A O 1
ATOM 798 N N . THR A 1 99 ? -1.584 11.561 18.464 1.00 92.19 99 THR A N 1
ATOM 799 C CA . THR A 1 99 ? -2.763 10.875 19.018 1.00 92.19 99 THR A CA 1
ATOM 800 C C . THR A 1 99 ? -2.470 9.410 19.342 1.00 92.19 99 THR A C 1
ATOM 802 O O . THR A 1 99 ? -2.968 8.870 20.330 1.00 92.19 99 THR A O 1
ATOM 805 N N . ARG A 1 100 ? -1.648 8.745 18.523 1.00 92.88 100 ARG A N 1
ATOM 806 C CA . ARG A 1 100 ? -1.392 7.309 18.639 1.00 92.88 100 ARG A CA 1
ATOM 807 C C . ARG A 1 100 ? -0.267 6.940 19.603 1.00 92.88 100 ARG A C 1
ATOM 809 O O . ARG A 1 100 ? -0.369 5.909 20.276 1.00 92.88 100 ARG A O 1
ATOM 816 N N . TYR A 1 101 ? 0.803 7.727 19.621 1.00 93.06 101 TYR A N 1
ATOM 817 C CA . TYR A 1 101 ? 2.053 7.401 20.315 1.00 93.06 101 TYR A CA 1
ATOM 818 C C . TYR A 1 101 ? 2.457 8.450 21.362 1.00 93.06 101 TYR A C 1
ATOM 820 O O . TYR A 1 101 ? 3.496 8.308 22.008 1.00 93.06 101 TYR A O 1
ATOM 828 N N . GLY A 1 102 ? 1.658 9.505 21.538 1.00 93.12 102 GLY A N 1
ATOM 829 C CA . GLY A 1 102 ? 1.993 10.634 22.399 1.00 93.12 102 GLY A CA 1
ATOM 830 C C . GLY A 1 102 ? 3.143 11.483 21.847 1.00 93.12 102 GLY A C 1
ATOM 831 O O . GLY A 1 102 ? 3.703 11.222 20.780 1.00 93.12 102 GLY A O 1
ATOM 832 N N . ASN A 1 103 ? 3.517 12.520 22.597 1.00 91.12 103 ASN A N 1
ATOM 833 C CA . ASN A 1 103 ? 4.535 13.485 22.166 1.00 91.12 103 ASN A CA 1
ATOM 834 C C . ASN A 1 103 ? 5.930 12.850 22.025 1.00 91.12 103 ASN A C 1
ATOM 836 O O . ASN A 1 103 ? 6.639 13.136 21.064 1.00 91.12 103 ASN A O 1
ATOM 840 N N . VAL A 1 104 ? 6.303 11.952 22.946 1.00 91.56 104 VAL A N 1
ATOM 841 C CA . VAL A 1 104 ? 7.607 11.265 22.923 1.00 91.56 104 VAL A CA 1
ATOM 842 C C . VAL A 1 104 ? 7.709 10.325 21.722 1.00 91.56 104 VAL A C 1
ATOM 844 O O . VAL A 1 104 ? 8.683 10.380 20.974 1.00 91.56 104 VAL A O 1
ATOM 847 N N . GLY A 1 105 ? 6.682 9.499 21.490 1.00 89.50 105 GLY A N 1
ATOM 848 C CA . GLY A 1 105 ? 6.662 8.580 20.352 1.00 89.50 105 GLY A CA 1
ATOM 849 C C . GLY A 1 105 ? 6.644 9.312 19.011 1.00 89.50 105 GLY A C 1
ATOM 850 O O . GLY A 1 105 ? 7.331 8.902 18.077 1.00 89.50 105 GLY A O 1
ATOM 851 N N . ARG A 1 106 ? 5.931 10.443 18.923 1.00 89.56 106 ARG A N 1
ATOM 852 C CA . ARG A 1 106 ? 5.984 11.325 17.752 1.00 89.56 106 ARG A CA 1
ATOM 853 C C . ARG A 1 106 ? 7.405 11.822 17.482 1.00 89.56 106 ARG A C 1
ATOM 855 O O . ARG A 1 106 ? 7.868 11.667 16.356 1.00 89.56 106 ARG A O 1
ATOM 862 N N . ALA A 1 107 ? 8.076 12.386 18.488 1.00 87.44 107 ALA A N 1
ATOM 863 C CA . ALA A 1 107 ? 9.423 12.933 18.332 1.00 87.44 107 ALA A CA 1
ATOM 864 C C . ALA A 1 107 ? 10.422 11.861 17.868 1.00 87.44 107 ALA A C 1
ATOM 866 O O . ALA A 1 107 ? 11.193 12.100 16.943 1.00 87.44 107 ALA A O 1
ATOM 867 N N . LEU A 1 108 ? 10.348 10.651 18.436 1.00 89.88 108 LEU A N 1
ATOM 868 C CA . LEU A 1 108 ? 11.180 9.520 18.016 1.00 89.88 108 LEU A CA 1
ATOM 869 C C . LEU A 1 108 ? 10.943 9.148 16.541 1.00 89.88 108 LEU A C 1
ATOM 871 O O . LEU A 1 108 ? 11.892 9.011 15.774 1.00 89.88 108 LEU A O 1
ATOM 875 N N . LEU A 1 109 ? 9.679 9.025 16.123 1.00 86.88 109 LEU A N 1
ATOM 876 C CA . LEU A 1 109 ? 9.312 8.677 14.743 1.00 86.88 109 LEU A CA 1
ATOM 877 C C . LEU A 1 109 ? 9.632 9.783 13.726 1.00 86.88 109 LEU A C 1
ATOM 879 O O . LEU A 1 109 ? 9.760 9.509 12.533 1.00 86.88 109 LEU A O 1
ATOM 883 N N . GLU A 1 110 ? 9.696 11.040 14.159 1.00 84.25 110 GLU A N 1
ATOM 884 C CA . GLU A 1 110 ? 10.159 12.158 13.332 1.00 84.25 110 GLU A CA 1
ATOM 885 C C . GLU A 1 110 ? 11.686 12.148 13.202 1.00 84.25 110 GLU A C 1
ATOM 887 O O . GLU A 1 110 ? 12.191 12.287 12.089 1.00 84.25 110 GLU A O 1
ATOM 892 N N . ALA A 1 111 ? 12.405 11.888 14.297 1.00 82.94 111 ALA A N 1
ATOM 893 C CA . ALA A 1 111 ? 13.865 11.826 14.321 1.00 82.94 111 ALA A CA 1
ATOM 894 C C . ALA A 1 111 ? 14.440 10.650 13.518 1.00 82.94 111 ALA A C 1
ATOM 896 O O . ALA A 1 111 ? 15.483 10.793 12.887 1.00 82.94 111 ALA A O 1
ATOM 897 N N . MET A 1 112 ? 13.758 9.499 13.497 1.00 79.62 112 MET A N 1
ATOM 898 C CA . MET A 1 112 ? 14.187 8.341 12.701 1.00 79.62 112 MET A CA 1
ATOM 899 C C . MET A 1 112 ? 14.141 8.595 11.185 1.00 79.62 112 MET A C 1
ATOM 901 O O . MET A 1 112 ? 14.777 7.864 10.428 1.00 79.62 112 MET A O 1
ATOM 905 N N . GLY A 1 113 ? 13.403 9.618 10.736 1.00 66.50 113 GLY A N 1
ATOM 906 C CA . GLY A 1 113 ? 13.175 9.881 9.320 1.00 66.50 113 GLY A CA 1
ATOM 907 C C . GLY A 1 113 ? 12.502 8.709 8.591 1.00 66.50 113 GLY A C 1
ATOM 908 O O . GLY A 1 113 ? 12.263 7.630 9.128 1.00 66.50 113 GLY A O 1
ATOM 909 N N . SER A 1 114 ? 12.165 8.915 7.323 1.00 62.31 114 SER A N 1
ATOM 910 C CA . SER A 1 114 ? 11.822 7.826 6.403 1.00 62.31 114 SER A CA 1
ATOM 911 C C . SER A 1 114 ? 13.083 7.425 5.644 1.00 62.31 114 SER A C 1
ATOM 913 O O . SER A 1 114 ? 13.214 7.715 4.457 1.00 62.31 114 SER A O 1
ATOM 915 N N . GLY A 1 115 ? 14.048 6.830 6.346 1.00 56.38 115 GLY A N 1
ATOM 916 C CA . GLY A 1 115 ? 15.220 6.241 5.707 1.00 56.38 115 GLY A CA 1
ATOM 917 C C . GLY A 1 115 ? 14.789 5.016 4.910 1.00 56.38 115 GLY A C 1
ATOM 918 O O . GLY A 1 115 ? 14.609 3.941 5.478 1.00 56.38 115 GLY A O 1
ATOM 919 N N . ALA A 1 116 ? 14.571 5.171 3.605 1.00 59.94 116 ALA A N 1
ATOM 920 C CA . ALA A 1 116 ? 14.459 4.014 2.734 1.00 59.94 116 ALA A CA 1
ATOM 921 C C . ALA A 1 116 ? 15.848 3.379 2.643 1.00 59.94 116 ALA A C 1
ATOM 923 O O . ALA A 1 116 ? 16.805 4.037 2.239 1.00 59.94 116 ALA A O 1
ATOM 924 N N . VAL A 1 117 ? 15.962 2.113 3.040 1.00 66.31 117 VAL A N 1
ATOM 925 C CA . VAL A 1 117 ? 17.148 1.323 2.710 1.00 66.31 117 VAL A CA 1
ATOM 926 C C . VAL A 1 117 ? 17.153 1.191 1.186 1.00 66.31 117 VAL A C 1
ATOM 928 O O . VAL A 1 117 ? 16.152 0.709 0.651 1.00 66.31 117 VAL A O 1
ATOM 931 N N . PRO A 1 118 ? 18.201 1.650 0.480 1.00 65.50 118 PRO A N 1
ATOM 932 C CA . PRO A 1 118 ? 18.277 1.487 -0.962 1.00 65.50 118 PRO A CA 1
ATOM 933 C C . PRO A 1 118 ? 18.144 0.007 -1.310 1.00 65.50 118 PRO A C 1
ATOM 935 O O . PRO A 1 118 ? 18.833 -0.834 -0.731 1.00 65.50 118 PRO A O 1
ATOM 938 N N . VAL A 1 119 ? 17.237 -0.312 -2.226 1.00 76.75 119 VAL A N 1
ATOM 939 C CA . VAL A 1 119 ? 17.129 -1.668 -2.757 1.00 76.75 119 VAL A CA 1
ATOM 940 C C . VAL A 1 119 ? 18.107 -1.804 -3.904 1.00 76.75 119 VAL A C 1
ATOM 942 O O . VAL A 1 119 ? 18.087 -1.001 -4.836 1.00 76.75 119 VAL A O 1
ATOM 945 N N . ASP A 1 120 ? 18.945 -2.831 -3.817 1.00 80.19 120 ASP A N 1
ATOM 946 C CA . ASP A 1 120 ? 19.805 -3.243 -4.914 1.00 80.19 120 ASP A CA 1
ATOM 947 C C . ASP A 1 120 ? 18.947 -3.867 -6.023 1.00 80.19 120 ASP A C 1
ATOM 949 O O . ASP A 1 120 ? 18.112 -4.744 -5.774 1.00 80.19 120 ASP A O 1
ATOM 953 N N . GLY A 1 121 ? 19.100 -3.366 -7.241 1.00 85.81 121 GLY A N 1
ATOM 954 C CA . GLY A 1 121 ? 18.302 -3.776 -8.385 1.00 85.81 121 GLY A CA 1
ATOM 955 C C . GLY A 1 121 ? 19.001 -3.426 -9.687 1.00 85.81 121 GLY A C 1
ATOM 956 O O . GLY A 1 121 ? 19.613 -2.365 -9.816 1.00 85.81 121 GLY A O 1
ATOM 957 N N . ALA A 1 122 ? 18.907 -4.323 -10.666 1.00 92.06 122 ALA A N 1
ATOM 958 C CA . ALA A 1 122 ? 19.553 -4.131 -11.956 1.00 92.06 122 ALA A CA 1
ATOM 959 C C . ALA A 1 122 ? 18.901 -2.961 -12.705 1.00 92.06 122 ALA A C 1
ATOM 961 O O . ALA A 1 122 ? 17.683 -2.938 -12.904 1.00 92.06 122 ALA A O 1
ATOM 962 N N . SER A 1 123 ? 19.710 -1.990 -13.130 1.00 94.38 123 SER A N 1
ATOM 963 C CA . SER A 1 123 ? 19.233 -0.894 -13.974 1.00 94.38 123 SER A CA 1
ATOM 964 C C . SER A 1 123 ? 18.805 -1.429 -15.340 1.00 94.38 123 SER A C 1
ATOM 966 O O . SER A 1 123 ? 19.525 -2.224 -15.949 1.00 94.38 123 SER A O 1
ATOM 968 N N . VAL A 1 124 ? 17.646 -0.990 -15.828 1.00 94.81 124 VAL A N 1
ATOM 969 C CA . VAL A 1 124 ? 17.109 -1.380 -17.139 1.00 94.81 124 VAL A CA 1
ATOM 970 C C . VAL A 1 124 ? 16.798 -0.164 -18.003 1.00 94.81 124 VAL A C 1
ATOM 972 O O . VAL A 1 124 ? 16.373 0.881 -17.512 1.00 94.81 124 VAL A O 1
ATOM 975 N N . ALA A 1 125 ? 16.989 -0.313 -19.316 1.00 93.94 125 ALA A N 1
ATOM 976 C CA . ALA A 1 125 ? 16.754 0.757 -20.287 1.00 93.94 125 ALA A CA 1
ATOM 977 C C . ALA A 1 125 ? 15.258 1.031 -20.532 1.00 93.94 125 ALA A C 1
ATOM 979 O O . ALA A 1 125 ? 14.880 2.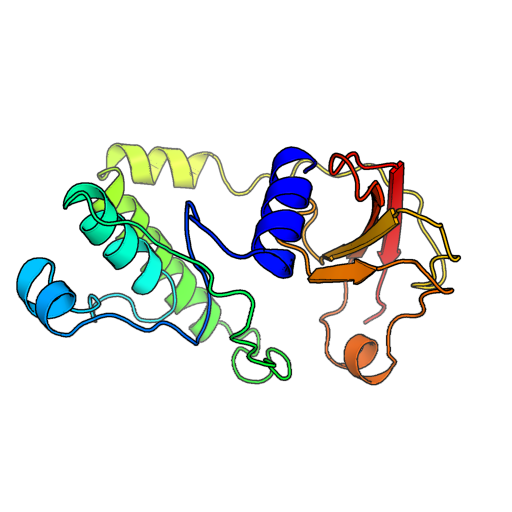163 -20.826 1.00 93.94 125 ALA A O 1
ATOM 980 N N . ALA A 1 126 ? 14.413 0.007 -20.389 1.00 92.88 126 ALA A N 1
ATOM 981 C CA . ALA A 1 126 ? 12.973 0.081 -20.613 1.00 92.88 126 ALA A CA 1
ATOM 982 C C . ALA A 1 126 ? 12.205 -0.611 -19.471 1.00 92.88 126 ALA A C 1
ATOM 984 O O . ALA A 1 126 ? 12.725 -1.566 -18.883 1.00 92.88 126 ALA A O 1
ATOM 985 N N . PRO A 1 127 ? 10.974 -0.166 -19.152 1.00 94.12 127 PRO A N 1
ATOM 986 C CA . PRO A 1 127 ? 10.146 -0.758 -18.105 1.00 94.12 127 PRO A CA 1
ATOM 987 C C . PRO A 1 127 ? 9.425 -2.017 -18.613 1.00 94.12 127 PRO A C 1
ATOM 989 O O . PRO A 1 127 ? 8.194 -2.076 -18.675 1.00 94.12 127 PRO A O 1
ATOM 992 N N . GLU A 1 128 ? 10.218 -3.015 -18.998 1.00 95.50 128 GLU A N 1
ATOM 993 C CA . GLU A 1 128 ? 9.768 -4.272 -19.591 1.00 95.50 128 GLU A CA 1
ATOM 994 C C . GLU A 1 128 ? 10.215 -5.466 -18.747 1.00 95.50 128 GLU A C 1
ATOM 996 O O . GLU A 1 128 ? 11.342 -5.531 -18.237 1.00 95.50 128 GLU A O 1
ATOM 1001 N N . VAL A 1 129 ? 9.310 -6.430 -18.585 1.00 96.75 129 VAL A N 1
ATOM 1002 C CA . VAL A 1 129 ? 9.564 -7.649 -17.816 1.00 96.75 129 VAL A CA 1
ATOM 1003 C C . VAL A 1 129 ? 9.009 -8.846 -18.591 1.00 96.75 129 VAL A C 1
ATOM 1005 O O . VAL A 1 129 ? 7.816 -8.860 -18.888 1.00 96.75 129 VAL A O 1
ATOM 1008 N N . PRO A 1 130 ? 9.838 -9.847 -18.941 1.00 96.50 130 PRO A N 1
ATOM 1009 C CA . PRO A 1 130 ? 9.371 -11.012 -19.678 1.00 96.50 130 PRO A CA 1
ATOM 1010 C C . PRO A 1 130 ? 8.427 -11.849 -18.815 1.00 96.50 130 PRO A C 1
ATOM 1012 O O . PRO A 1 130 ? 8.524 -11.846 -17.585 1.00 96.50 130 PRO A O 1
ATOM 1015 N N . ARG A 1 131 ? 7.542 -12.601 -19.469 1.00 97.12 131 ARG A N 1
ATOM 1016 C CA . ARG A 1 131 ? 6.603 -13.506 -18.809 1.00 97.12 131 ARG A CA 1
ATOM 1017 C C . ARG A 1 131 ? 7.336 -14.473 -17.885 1.00 97.12 131 ARG A C 1
ATOM 1019 O O . ARG A 1 131 ? 8.382 -15.027 -18.233 1.00 97.12 131 ARG A O 1
ATOM 1026 N N . GLN A 1 132 ? 6.723 -14.771 -16.749 1.00 97.19 132 GLN A N 1
ATOM 1027 C CA . GLN A 1 132 ? 7.229 -15.760 -15.815 1.00 97.19 132 GLN A CA 1
ATOM 1028 C C . GLN A 1 132 ? 6.064 -16.447 -15.102 1.00 97.19 132 GLN A C 1
ATOM 1030 O O . GLN A 1 132 ? 5.391 -15.865 -14.257 1.00 97.19 132 GLN A O 1
ATOM 1035 N N . ALA A 1 133 ? 5.825 -17.713 -15.447 1.00 96.19 133 ALA A N 1
ATOM 1036 C CA . ALA A 1 133 ? 4.711 -18.479 -14.900 1.00 96.19 133 ALA A CA 1
ATOM 1037 C C . ALA A 1 133 ? 4.809 -18.633 -13.369 1.00 96.19 133 ALA A C 1
ATOM 1039 O O . ALA A 1 133 ? 5.877 -18.938 -12.834 1.00 96.19 133 ALA A O 1
ATOM 1040 N N . GLY A 1 134 ? 3.677 -18.459 -12.678 1.00 95.38 134 GLY A N 1
ATOM 1041 C CA . GLY A 1 134 ? 3.595 -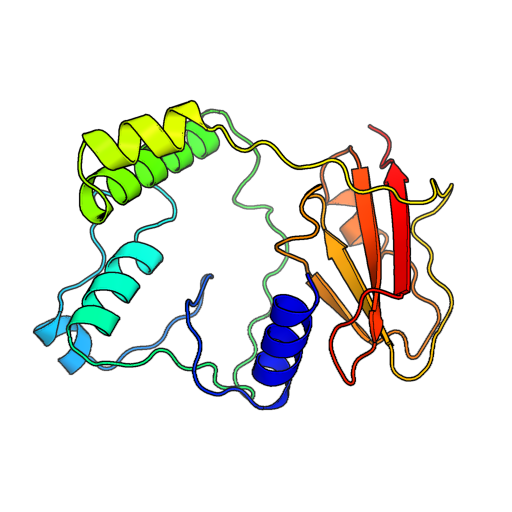18.529 -11.213 1.00 95.38 134 GLY A CA 1
ATOM 1042 C C . GLY A 1 134 ? 4.265 -17.354 -10.494 1.00 95.38 134 GLY A C 1
ATOM 1043 O O . GLY A 1 134 ? 4.663 -17.488 -9.329 1.00 95.38 134 GLY A O 1
ATOM 1044 N N . ALA A 1 135 ? 4.448 -16.238 -11.199 1.00 97.12 135 ALA A N 1
ATOM 1045 C CA . ALA A 1 135 ? 4.963 -15.003 -10.648 1.00 97.12 135 ALA A CA 1
ATOM 1046 C C . ALA A 1 135 ? 4.066 -13.813 -11.000 1.00 97.12 135 ALA A C 1
ATOM 1048 O O . ALA A 1 135 ? 3.366 -13.787 -12.015 1.00 97.12 135 ALA A O 1
ATOM 1049 N N . SER A 1 136 ? 4.183 -12.789 -10.168 1.00 97.56 136 SER A N 1
ATOM 1050 C CA . SER A 1 136 ? 3.578 -11.480 -10.349 1.00 97.56 136 SER A CA 1
ATOM 1051 C C . SER A 1 136 ? 4.662 -10.407 -10.323 1.00 97.56 136 SER A C 1
ATOM 1053 O O . SER A 1 136 ? 5.732 -10.581 -9.736 1.00 97.56 136 SER A O 1
ATOM 1055 N N . LEU A 1 137 ? 4.380 -9.274 -10.954 1.00 97.50 137 LEU A N 1
ATOM 1056 C CA . LEU A 1 137 ? 5.241 -8.102 -10.972 1.00 97.50 137 LEU A CA 1
ATOM 1057 C C . LEU A 1 137 ? 4.685 -7.040 -10.024 1.00 97.50 137 LEU A C 1
ATOM 1059 O O . LEU A 1 137 ? 3.574 -6.556 -10.228 1.00 97.50 137 LEU A O 1
ATOM 1063 N N . ALA A 1 138 ? 5.464 -6.661 -9.012 1.00 96.94 138 ALA A N 1
ATOM 1064 C CA . ALA A 1 138 ? 5.221 -5.493 -8.174 1.00 96.94 138 ALA A CA 1
ATOM 1065 C C . ALA A 1 138 ? 5.870 -4.249 -8.794 1.00 96.94 138 ALA A C 1
ATOM 1067 O O . ALA A 1 138 ? 7.034 -4.274 -9.186 1.00 96.94 138 ALA A O 1
ATOM 1068 N N . ILE A 1 139 ? 5.117 -3.153 -8.843 1.00 94.94 139 ILE A N 1
ATOM 1069 C CA . ILE A 1 139 ? 5.509 -1.876 -9.438 1.00 94.94 139 ILE A CA 1
ATOM 1070 C C . ILE A 1 139 ? 5.349 -0.789 -8.379 1.00 94.94 139 ILE A C 1
ATOM 1072 O O . ILE A 1 139 ? 4.263 -0.611 -7.813 1.00 94.94 139 ILE A O 1
ATOM 1076 N N . THR A 1 140 ? 6.422 -0.055 -8.092 1.00 92.62 140 THR A N 1
ATOM 1077 C CA . THR A 1 140 ? 6.399 1.002 -7.074 1.00 92.62 140 THR A CA 1
ATOM 1078 C C . THR A 1 140 ? 7.480 2.056 -7.297 1.00 92.62 140 THR A C 1
ATOM 1080 O O . THR A 1 140 ? 8.589 1.706 -7.688 1.00 92.62 140 THR A O 1
ATOM 1083 N N . PRO A 1 141 ? 7.209 3.346 -7.030 1.00 90.06 141 PRO A N 1
ATOM 1084 C CA . PRO A 1 141 ? 8.246 4.378 -7.001 1.00 90.06 141 PRO A CA 1
ATOM 1085 C C . PRO A 1 141 ? 9.028 4.395 -5.673 1.00 90.06 141 PRO A C 1
ATOM 1087 O O . PRO A 1 141 ? 9.960 5.178 -5.503 1.00 90.06 141 PRO A O 1
ATOM 1090 N N . ASN A 1 142 ? 8.639 3.573 -4.691 1.00 88.81 142 ASN A N 1
ATOM 1091 C CA . ASN A 1 142 ? 9.215 3.610 -3.351 1.00 88.81 142 ASN A CA 1
ATOM 1092 C C . ASN A 1 142 ? 10.407 2.659 -3.230 1.00 88.81 142 ASN A C 1
ATOM 1094 O O . ASN A 1 142 ? 10.265 1.450 -3.406 1.00 88.81 142 ASN A O 1
ATOM 1098 N N . ALA A 1 143 ? 11.554 3.183 -2.796 1.00 89.19 143 ALA A N 1
ATOM 1099 C CA . ALA A 1 143 ? 12.765 2.390 -2.569 1.00 89.19 143 ALA A CA 1
ATOM 1100 C C . ALA A 1 143 ? 12.636 1.354 -1.434 1.00 89.19 143 ALA A C 1
ATOM 1102 O O . ALA A 1 143 ? 13.475 0.481 -1.316 1.00 89.19 143 ALA A O 1
ATOM 1103 N N . SER A 1 144 ? 11.579 1.394 -0.616 1.00 88.62 144 SER A N 1
ATOM 1104 C CA . SER A 1 144 ? 11.240 0.321 0.338 1.00 88.62 144 SER A CA 1
ATOM 1105 C C . SER A 1 144 ? 10.568 -0.897 -0.319 1.00 88.62 144 SER A C 1
ATOM 1107 O O . SER A 1 144 ? 10.227 -1.862 0.372 1.00 88.62 144 SER A O 1
ATOM 1109 N N . LEU A 1 145 ? 10.305 -0.823 -1.628 1.00 92.19 145 LEU A N 1
ATOM 1110 C CA . LEU A 1 145 ? 9.430 -1.700 -2.408 1.00 92.19 145 LEU A CA 1
ATOM 1111 C C . LEU A 1 145 ? 7.963 -1.705 -1.959 1.00 92.19 145 LEU A C 1
ATOM 1113 O O . LEU A 1 145 ? 7.198 -2.558 -2.399 1.00 92.19 145 LEU A O 1
ATOM 1117 N N . LEU A 1 146 ? 7.552 -0.803 -1.063 1.00 90.75 146 LEU A N 1
ATOM 1118 C CA . LEU A 1 146 ? 6.220 -0.801 -0.459 1.00 90.75 146 LEU A CA 1
ATOM 1119 C C . LEU A 1 146 ? 5.660 0.626 -0.303 1.00 90.75 146 LEU A C 1
ATOM 1121 O O . LEU A 1 146 ? 6.404 1.532 0.071 1.00 90.75 146 LEU A O 1
ATOM 1125 N N . PRO A 1 147 ? 4.341 0.828 -0.479 1.00 89.25 147 PRO A N 1
ATOM 1126 C CA . PRO A 1 147 ? 3.395 -0.106 -1.098 1.00 89.25 147 PRO A CA 1
ATOM 1127 C C . PRO A 1 147 ? 3.667 -0.254 -2.604 1.00 89.25 147 PRO A C 1
ATOM 1129 O O . PRO A 1 147 ? 4.410 0.542 -3.182 1.00 89.25 147 PRO A O 1
ATOM 1132 N N . PHE A 1 148 ? 3.058 -1.254 -3.240 1.00 92.50 148 PHE A N 1
ATOM 1133 C CA . PHE A 1 148 ? 3.158 -1.487 -4.683 1.00 92.50 148 PHE A CA 1
ATOM 1134 C C . PHE A 1 148 ? 1.786 -1.748 -5.311 1.00 92.50 148 PHE A C 1
ATOM 1136 O O . PHE A 1 148 ? 0.863 -2.209 -4.637 1.00 92.50 148 PHE A O 1
ATOM 1143 N N . ALA A 1 149 ? 1.681 -1.496 -6.615 1.00 91.81 149 ALA A N 1
ATOM 1144 C CA . ALA A 1 149 ? 0.671 -2.119 -7.467 1.00 91.81 149 ALA A CA 1
ATOM 1145 C C . ALA A 1 149 ? 1.229 -3.441 -8.006 1.00 91.81 149 ALA A C 1
ATOM 1147 O O . ALA A 1 149 ? 2.439 -3.547 -8.194 1.00 91.81 149 ALA A O 1
ATOM 1148 N N . ALA A 1 150 ? 0.385 -4.446 -8.240 1.00 94.38 150 ALA A N 1
ATOM 1149 C CA . ALA A 1 150 ? 0.836 -5.723 -8.787 1.00 94.38 150 ALA A CA 1
ATOM 1150 C C . ALA A 1 150 ? -0.006 -6.184 -9.972 1.00 94.38 150 ALA A C 1
ATOM 1152 O O . ALA A 1 150 ? -1.201 -5.897 -10.050 1.00 94.38 150 ALA A O 1
ATOM 1153 N N . VAL A 1 151 ? 0.638 -6.922 -10.870 1.00 94.81 151 VAL A N 1
ATOM 1154 C CA . VAL A 1 151 ? 0.018 -7.564 -12.030 1.00 94.81 151 VAL A CA 1
ATOM 1155 C C . VAL A 1 151 ? 0.557 -8.994 -12.164 1.00 94.81 151 VAL A C 1
ATOM 1157 O O . VAL A 1 151 ? 1.758 -9.189 -11.965 1.00 94.81 151 VAL A O 1
ATOM 1160 N N . PRO A 1 152 ? -0.281 -9.997 -12.485 1.00 95.62 152 PRO A N 1
ATOM 1161 C CA . PRO A 1 152 ? 0.211 -11.323 -12.854 1.00 95.62 152 PRO A CA 1
ATOM 1162 C C . PRO A 1 152 ? 1.169 -11.234 -14.046 1.00 95.62 152 PRO A C 1
ATOM 1164 O O . PRO A 1 152 ? 0.917 -10.480 -14.985 1.00 95.62 152 PRO A O 1
ATOM 1167 N N . LEU A 1 153 ? 2.255 -12.005 -14.021 1.00 96.44 153 LEU A N 1
ATOM 1168 C CA . LEU A 1 153 ? 3.274 -12.017 -15.073 1.00 96.44 153 LEU A CA 1
ATOM 1169 C C . LEU A 1 153 ? 3.083 -13.226 -16.010 1.00 96.44 153 LEU A C 1
ATOM 1171 O O . LEU A 1 153 ? 4.025 -13.929 -16.375 1.00 96.44 153 LEU A O 1
ATOM 1175 N N . ASP A 1 154 ? 1.830 -13.492 -16.387 1.00 95.62 154 ASP A N 1
ATOM 1176 C CA . ASP A 1 154 ? 1.422 -14.590 -17.279 1.00 95.62 154 ASP A CA 1
ATOM 1177 C C . ASP A 1 154 ? 1.766 -14.338 -18.761 1.00 95.62 154 ASP A C 1
ATOM 1179 O O . ASP A 1 154 ? 1.835 -15.270 -19.570 1.00 95.62 154 ASP A O 1
ATOM 1183 N N . ARG A 1 155 ? 2.058 -13.081 -19.092 1.00 96.38 155 ARG A N 1
ATOM 1184 C CA . ARG A 1 15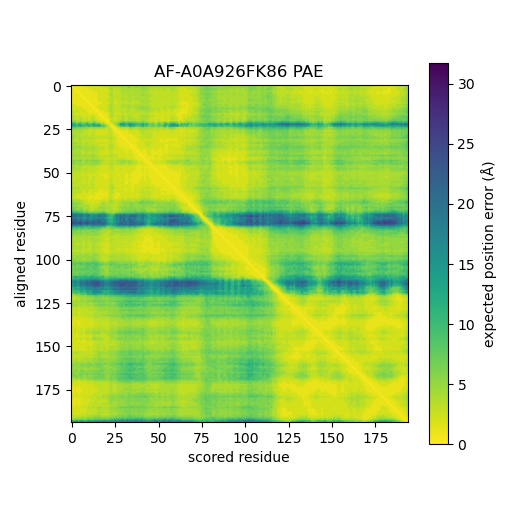5 ? 2.532 -12.578 -20.382 1.00 96.38 155 ARG A CA 1
ATOM 1185 C C . ARG A 1 155 ? 3.649 -11.562 -20.174 1.00 96.38 155 ARG A C 1
ATOM 1187 O O . ARG A 1 155 ? 3.855 -11.088 -19.058 1.00 96.38 155 ARG A O 1
ATOM 1194 N N . ASP A 1 156 ? 4.340 -11.226 -21.258 1.00 97.38 156 ASP A N 1
ATOM 1195 C CA . ASP A 1 156 ? 5.333 -10.159 -21.233 1.00 97.38 156 ASP A CA 1
ATOM 1196 C C . ASP A 1 156 ? 4.651 -8.859 -20.800 1.00 97.38 156 ASP A C 1
ATOM 1198 O O . ASP A 1 156 ? 3.582 -8.489 -21.297 1.00 97.38 156 ASP A O 1
ATOM 1202 N N . PHE A 1 157 ? 5.252 -8.200 -19.819 1.00 97.00 157 PHE A N 1
ATOM 1203 C CA . PHE A 1 157 ? 4.776 -6.943 -19.287 1.00 97.00 157 PHE A CA 1
ATOM 1204 C C . PHE A 1 157 ? 5.534 -5.791 -19.933 1.00 97.00 157 PHE A C 1
ATOM 1206 O O . PHE A 1 157 ? 6.765 -5.752 -19.926 1.00 97.00 157 PHE A O 1
ATOM 1213 N N . GLN A 1 158 ? 4.770 -4.810 -20.395 1.00 95.50 158 GLN A N 1
ATOM 1214 C CA . GLN A 1 158 ? 5.259 -3.500 -20.779 1.00 95.50 158 GLN A CA 1
ATOM 1215 C C . GLN A 1 158 ? 4.423 -2.458 -20.044 1.00 95.50 158 GLN A C 1
ATOM 1217 O O . GLN A 1 158 ? 3.193 -2.570 -19.988 1.00 95.50 158 GLN A O 1
ATOM 1222 N N . LEU A 1 159 ? 5.084 -1.458 -19.458 1.00 92.50 159 LEU A N 1
ATOM 1223 C CA . LEU A 1 159 ? 4.385 -0.369 -18.786 1.00 92.50 159 LEU A CA 1
ATOM 1224 C C . LEU A 1 159 ? 3.467 0.356 -19.790 1.00 92.50 159 LEU A C 1
ATOM 1226 O O . LEU A 1 159 ? 3.971 0.854 -20.799 1.00 92.50 159 LEU A O 1
ATOM 1230 N N . PRO A 1 160 ? 2.147 0.444 -19.533 1.00 90.56 160 PRO A N 1
ATOM 1231 C CA . PRO A 1 160 ? 1.232 1.153 -20.422 1.00 90.56 160 PRO A CA 1
ATOM 1232 C C . PRO A 1 160 ? 1.667 2.608 -20.630 1.00 90.56 160 PRO A C 1
ATOM 1234 O O . PRO A 1 160 ? 2.036 3.282 -19.667 1.00 90.56 160 PRO A O 1
ATOM 1237 N N . THR A 1 161 ? 1.631 3.097 -21.872 1.00 88.38 161 THR A N 1
ATOM 1238 C CA . THR A 1 161 ? 2.133 4.435 -22.234 1.00 88.38 161 THR A CA 1
ATOM 1239 C C . THR A 1 161 ? 1.426 5.552 -21.466 1.00 88.38 161 THR A C 1
ATOM 1241 O O . THR A 1 161 ? 2.077 6.448 -20.941 1.00 88.38 161 THR A O 1
ATOM 1244 N N . ASP A 1 162 ? 0.108 5.453 -21.312 1.00 86.12 162 ASP A N 1
ATOM 1245 C CA . ASP A 1 162 ? -0.711 6.389 -20.537 1.00 86.12 162 ASP A CA 1
ATOM 1246 C C . ASP A 1 162 ? -0.302 6.438 -19.055 1.00 86.12 162 ASP A C 1
ATOM 1248 O O . ASP A 1 162 ? -0.278 7.502 -18.432 1.00 86.12 162 ASP A O 1
ATOM 1252 N N . LEU A 1 163 ? 0.067 5.291 -18.481 1.00 84.88 163 LEU A N 1
ATOM 1253 C CA . LEU A 1 163 ? 0.608 5.224 -17.129 1.00 84.88 163 LEU A CA 1
ATOM 1254 C C . LEU A 1 163 ? 2.029 5.791 -17.065 1.00 84.88 163 LEU A C 1
ATOM 1256 O O . LEU A 1 163 ? 2.335 6.541 -16.138 1.00 84.88 163 LEU A O 1
ATOM 1260 N N . ALA A 1 164 ? 2.879 5.462 -18.039 1.00 86.38 164 ALA A N 1
ATOM 1261 C CA . ALA A 1 164 ? 4.239 5.978 -18.135 1.00 86.38 164 ALA A CA 1
ATOM 1262 C C . ALA A 1 164 ? 4.253 7.511 -18.213 1.00 86.38 164 ALA A C 1
ATOM 1264 O O . ALA A 1 164 ? 5.094 8.139 -17.577 1.00 86.38 164 ALA A O 1
ATOM 1265 N N . GLU A 1 165 ? 3.295 8.124 -18.907 1.00 85.75 165 GLU A N 1
ATOM 1266 C CA . GLU A 1 165 ? 3.107 9.577 -18.953 1.00 85.75 165 GLU A CA 1
ATOM 1267 C C . GLU A 1 165 ? 2.638 10.148 -17.605 1.00 85.75 165 GLU A C 1
ATOM 1269 O O . GLU A 1 165 ? 3.153 11.175 -17.163 1.00 85.75 165 GLU A O 1
ATOM 1274 N N . ALA A 1 166 ? 1.712 9.469 -16.920 1.00 82.25 166 ALA A N 1
ATOM 1275 C CA . ALA A 1 166 ? 1.070 9.970 -15.703 1.00 82.25 166 ALA A CA 1
ATOM 1276 C C . ALA A 1 166 ? 1.931 9.910 -14.426 1.00 82.25 166 ALA A C 1
ATOM 1278 O O . ALA A 1 166 ? 1.682 10.675 -13.491 1.00 82.25 166 ALA A O 1
ATOM 1279 N N . ILE A 1 167 ? 2.898 8.993 -14.332 1.00 84.44 167 ILE A N 1
ATOM 1280 C CA . ILE A 1 167 ? 3.774 8.870 -13.151 1.00 84.44 167 ILE A CA 1
ATOM 1281 C C . ILE A 1 167 ? 4.829 9.987 -13.109 1.00 84.44 167 ILE A C 1
ATOM 1283 O O . ILE A 1 167 ? 5.244 10.492 -14.144 1.00 84.44 167 ILE A O 1
ATOM 1287 N N . SER A 1 168 ? 5.309 10.392 -11.935 1.00 84.06 168 SER A N 1
ATOM 1288 C CA . SER A 1 168 ? 6.392 11.387 -11.844 1.00 84.06 168 SER A CA 1
ATOM 1289 C C . SER A 1 168 ? 7.736 10.823 -12.345 1.00 84.06 168 SER A C 1
ATOM 1291 O O . SER A 1 168 ? 7.947 9.613 -12.242 1.00 84.06 168 SER A O 1
ATOM 1293 N N . PRO A 1 169 ? 8.653 11.665 -12.862 1.00 89.56 169 PRO A N 1
ATOM 1294 C CA . PRO A 1 169 ? 10.036 11.264 -13.131 1.00 89.56 169 PRO A CA 1
ATOM 1295 C C . PRO A 1 169 ? 10.723 10.689 -11.887 1.00 89.56 169 PRO A C 1
ATOM 1297 O O . PRO A 1 169 ? 10.414 11.092 -10.762 1.00 89.56 169 PRO A O 1
ATOM 1300 N N . GLY A 1 170 ? 11.675 9.778 -12.087 1.00 91.00 170 GLY A N 1
ATOM 1301 C CA . GLY A 1 170 ? 12.404 9.122 -10.999 1.00 91.00 170 GLY A CA 1
ATOM 1302 C C . GLY A 1 170 ? 12.462 7.596 -11.116 1.00 91.00 170 GLY A C 1
ATOM 1303 O O . GLY A 1 170 ? 12.075 7.035 -12.144 1.00 91.00 170 GLY A O 1
ATOM 1304 N N . PRO A 1 171 ? 12.987 6.913 -10.083 1.00 92.81 171 PRO A N 1
ATOM 1305 C CA . PRO A 1 171 ? 13.122 5.465 -10.098 1.00 92.81 171 PRO A CA 1
ATOM 1306 C C . PRO A 1 171 ? 11.756 4.783 -9.991 1.00 92.81 171 PRO A C 1
ATOM 1308 O O . PRO A 1 171 ? 10.959 5.083 -9.101 1.00 92.81 171 PRO A O 1
ATOM 1311 N N . LEU A 1 172 ? 11.524 3.810 -10.866 1.00 93.94 172 LEU A N 1
ATOM 1312 C CA . LEU A 1 172 ? 10.440 2.847 -10.759 1.00 93.94 172 LEU A CA 1
ATOM 1313 C C . LEU A 1 172 ? 11.039 1.464 -10.502 1.00 93.94 172 LEU A C 1
ATOM 1315 O O . LEU A 1 172 ? 11.798 0.937 -11.317 1.00 93.94 172 LEU A O 1
ATOM 1319 N N . PHE A 1 173 ? 10.694 0.885 -9.357 1.00 95.38 173 PHE A N 1
ATOM 1320 C CA . PHE A 1 173 ? 11.123 -0.444 -8.947 1.00 95.38 173 PHE A CA 1
ATOM 1321 C C . PHE A 1 173 ? 10.130 -1.480 -9.475 1.00 95.38 173 PHE A C 1
ATOM 1323 O O . PHE A 1 173 ? 8.924 -1.395 -9.223 1.00 95.38 173 PHE A O 1
ATOM 1330 N N . LEU A 1 174 ? 10.664 -2.444 -10.219 1.00 96.62 174 LEU A N 1
ATOM 1331 C CA . LEU A 1 174 ? 9.965 -3.548 -10.862 1.00 96.62 174 LEU A CA 1
ATOM 1332 C C . LEU A 1 174 ? 10.446 -4.842 -10.202 1.00 96.62 174 LEU A C 1
ATOM 1334 O O . LEU A 1 174 ? 11.505 -5.367 -10.547 1.00 96.62 174 LEU A O 1
ATOM 1338 N N . THR A 1 175 ? 9.702 -5.326 -9.209 1.00 97.12 175 THR A N 1
ATOM 1339 C CA . THR A 1 175 ? 10.074 -6.515 -8.434 1.00 97.12 175 THR A CA 1
ATOM 1340 C C . THR A 1 175 ? 9.201 -7.696 -8.828 1.00 97.12 175 THR A C 1
ATOM 1342 O O . THR A 1 175 ? 8.019 -7.742 -8.487 1.00 97.12 175 THR A O 1
ATOM 1345 N N . THR A 1 176 ? 9.782 -8.678 -9.508 1.00 97.50 176 THR A N 1
ATOM 1346 C CA . THR A 1 176 ? 9.121 -9.960 -9.771 1.00 97.50 176 THR A CA 1
ATOM 1347 C C . THR A 1 176 ? 9.105 -10.781 -8.488 1.00 97.50 176 THR A C 1
ATOM 1349 O O . THR A 1 176 ? 10.124 -10.885 -7.801 1.00 97.50 176 THR A O 1
ATOM 1352 N N . PHE A 1 177 ? 7.970 -11.387 -8.151 1.00 97.31 177 PHE A N 1
ATOM 1353 C CA . PHE A 1 177 ? 7.824 -12.220 -6.963 1.00 97.31 177 PHE A CA 1
ATOM 1354 C C . PHE A 1 177 ? 6.977 -13.461 -7.230 1.00 97.31 177 PHE A C 1
ATOM 1356 O O . PHE A 1 177 ? 6.119 -13.464 -8.107 1.00 97.31 177 PHE A O 1
ATOM 1363 N N . ARG A 1 178 ? 7.230 -14.531 -6.475 1.00 96.94 178 ARG A N 1
ATOM 1364 C CA . ARG A 1 178 ? 6.521 -15.807 -6.613 1.00 96.94 178 ARG A CA 1
ATOM 1365 C C . ARG A 1 178 ? 5.129 -15.729 -5.992 1.00 96.94 178 ARG A C 1
ATOM 1367 O O . ARG A 1 178 ? 4.997 -15.345 -4.829 1.00 96.94 178 ARG A O 1
ATOM 1374 N N . ASP A 1 179 ? 4.114 -16.189 -6.714 1.00 94.25 179 ASP A N 1
ATOM 1375 C CA . ASP A 1 179 ? 2.721 -16.115 -6.253 1.00 94.25 179 ASP A CA 1
ATOM 1376 C C . ASP A 1 179 ? 2.460 -16.990 -5.016 1.00 94.25 179 ASP A C 1
ATOM 1378 O O . ASP A 1 179 ? 1.668 -16.628 -4.148 1.00 94.25 179 ASP A O 1
ATOM 1382 N N . SER A 1 180 ? 3.147 -18.131 -4.902 1.00 93.81 180 SER A N 1
ATOM 1383 C CA . SER A 1 180 ? 2.887 -19.116 -3.844 1.00 93.81 180 SER A CA 1
ATOM 1384 C C . SER A 1 180 ? 3.275 -18.647 -2.439 1.00 93.81 180 SER A C 1
ATOM 1386 O O . SER A 1 180 ? 2.695 -19.111 -1.461 1.00 93.81 180 SER A O 1
ATOM 1388 N N . ASP A 1 181 ? 4.272 -17.768 -2.308 1.00 95.12 181 ASP A N 1
ATOM 1389 C CA . ASP A 1 181 ? 4.808 -17.360 -1.002 1.00 95.12 181 ASP A CA 1
ATOM 1390 C C . ASP A 1 181 ? 5.159 -15.867 -0.879 1.00 95.12 181 ASP A C 1
ATOM 1392 O O . ASP A 1 181 ? 5.434 -15.399 0.236 1.00 95.12 181 ASP A O 1
ATOM 1396 N N . GLY A 1 182 ? 5.099 -15.112 -1.981 1.00 95.56 182 GLY A N 1
ATOM 1397 C CA . GLY A 1 182 ? 5.456 -13.698 -2.059 1.00 95.56 182 GLY A CA 1
ATOM 1398 C C . GLY A 1 182 ? 6.962 -13.429 -2.137 1.00 95.56 182 GLY A C 1
ATOM 1399 O O . GLY A 1 182 ? 7.365 -12.269 -2.048 1.00 95.56 182 GLY A O 1
ATOM 1400 N N . SER A 1 183 ? 7.814 -14.454 -2.239 1.00 96.06 183 SER A N 1
ATOM 1401 C CA . SER A 1 183 ? 9.271 -14.281 -2.258 1.00 96.06 183 SER A CA 1
ATOM 1402 C C . SER A 1 183 ? 9.718 -13.429 -3.456 1.00 96.06 183 SER A C 1
ATOM 1404 O O . SER A 1 183 ? 9.296 -13.708 -4.581 1.00 96.06 183 SER A O 1
ATOM 1406 N N . PRO A 1 184 ? 10.544 -12.381 -3.247 1.00 95.25 184 PRO A N 1
ATOM 1407 C CA . PRO A 1 184 ? 11.102 -11.617 -4.356 1.00 95.25 184 PRO A CA 1
ATOM 1408 C C . PRO A 1 184 ? 12.084 -12.503 -5.130 1.00 95.25 184 PRO A C 1
ATOM 1410 O O . PRO A 1 184 ? 12.878 -13.226 -4.530 1.00 95.25 184 PRO A O 1
ATOM 1413 N N . LEU A 1 185 ? 12.011 -12.448 -6.455 1.00 95.56 185 LEU A N 1
ATOM 1414 C CA . LEU A 1 185 ? 12.843 -13.232 -7.368 1.00 95.56 185 LEU A CA 1
ATOM 1415 C C . LEU A 1 185 ? 13.895 -12.351 -8.039 1.00 95.56 185 LEU A C 1
ATOM 1417 O O . LEU A 1 185 ? 15.056 -12.730 -8.120 1.00 95.56 185 LEU A O 1
ATOM 1421 N N . GLU A 1 186 ? 13.492 -11.161 -8.476 1.00 95.44 186 GLU A N 1
ATOM 1422 C CA . GLU A 1 186 ? 14.359 -10.193 -9.141 1.00 95.44 186 GLU A CA 1
ATOM 1423 C C . GLU A 1 186 ? 13.810 -8.786 -8.900 1.00 95.44 186 GLU A C 1
ATOM 1425 O O . GLU A 1 186 ? 12.594 -8.597 -8.877 1.00 95.44 186 GLU A O 1
ATOM 1430 N N . THR A 1 187 ? 14.692 -7.799 -8.730 1.00 96.38 187 THR A N 1
ATOM 1431 C CA . THR A 1 187 ? 14.315 -6.382 -8.762 1.00 96.38 187 THR A CA 1
ATOM 1432 C C . THR A 1 187 ? 15.077 -5.674 -9.868 1.00 96.38 187 THR A C 1
ATOM 1434 O O . THR A 1 187 ? 16.305 -5.741 -9.935 1.00 96.38 187 THR A O 1
ATOM 1437 N N . ARG A 1 188 ? 14.332 -4.970 -10.716 1.00 96.06 188 ARG A N 1
ATOM 1438 C CA . ARG A 1 188 ? 14.844 -4.084 -11.757 1.00 96.06 188 ARG A CA 1
ATOM 1439 C C . ARG A 1 188 ? 14.472 -2.650 -11.433 1.00 96.06 188 ARG A C 1
ATOM 1441 O O . ARG A 1 188 ? 13.427 -2.397 -10.832 1.00 96.06 188 ARG A O 1
ATOM 1448 N N . VAL A 1 189 ? 15.315 -1.718 -11.851 1.00 95.81 189 VAL A N 1
ATOM 1449 C CA . VAL A 1 189 ? 15.088 -0.287 -11.658 1.00 95.81 189 VAL A CA 1
ATOM 1450 C C . VAL A 1 189 ? 15.083 0.384 -13.018 1.00 95.81 189 VAL A C 1
ATOM 1452 O O . VAL A 1 189 ? 16.092 0.393 -13.720 1.00 95.81 189 VAL A O 1
ATOM 1455 N N . TRP A 1 190 ? 13.941 0.949 -13.390 1.00 95.38 190 TRP A N 1
ATOM 1456 C CA . TRP A 1 190 ? 13.841 1.814 -14.556 1.00 95.38 190 TRP A CA 1
ATOM 1457 C C . TRP A 1 190 ? 13.845 3.271 -14.099 1.00 95.38 190 TRP A C 1
ATOM 1459 O O . TRP A 1 190 ? 13.042 3.666 -13.254 1.00 95.38 190 TRP A O 1
ATOM 1469 N N . MET A 1 191 ? 14.749 4.074 -14.654 1.00 94.56 191 MET A N 1
ATOM 1470 C CA . MET A 1 191 ? 14.787 5.512 -14.397 1.00 94.56 191 MET A CA 1
ATOM 1471 C C . MET A 1 191 ? 13.877 6.219 -15.394 1.00 94.56 191 MET A C 1
ATOM 1473 O O . MET A 1 191 ? 14.249 6.385 -16.556 1.00 94.56 191 MET A O 1
ATOM 1477 N N . LYS A 1 192 ? 12.693 6.658 -14.946 1.00 91.81 192 LYS A N 1
ATOM 1478 C CA . LYS A 1 192 ? 11.823 7.472 -15.792 1.00 91.81 192 LYS A CA 1
ATOM 1479 C C . LYS A 1 192 ? 12.494 8.836 -16.030 1.00 91.81 192 LYS A C 1
ATOM 1481 O O . LYS A 1 192 ? 12.770 9.532 -15.044 1.00 91.81 192 LYS A O 1
ATOM 1486 N N . PRO A 1 193 ? 12.728 9.233 -17.295 1.00 88.56 193 PRO A N 1
ATOM 1487 C CA . PRO A 1 193 ? 13.281 10.543 -17.617 1.00 88.56 193 PRO A CA 1
ATOM 1488 C C . PRO A 1 193 ? 12.319 11.679 -17.238 1.00 88.56 193 PRO A C 1
ATOM 1490 O O . PRO A 1 193 ? 11.122 11.457 -17.031 1.00 88.56 193 PRO A O 1
ATOM 1493 N N . ALA A 1 194 ? 12.880 12.884 -17.117 1.00 82.31 194 ALA A N 1
ATOM 1494 C CA . ALA A 1 194 ? 12.132 14.115 -16.871 1.00 82.31 194 ALA A CA 1
ATOM 1495 C C . ALA A 1 194 ? 11.225 14.489 -18.049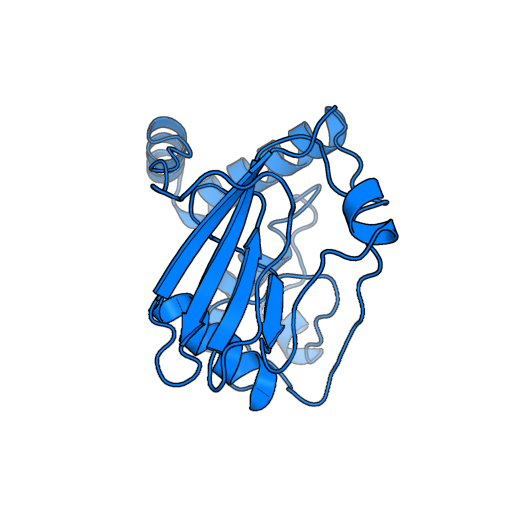 1.00 82.31 194 ALA A C 1
ATOM 1497 O O . ALA A 1 194 ? 11.639 14.244 -19.205 1.00 82.31 194 ALA A O 1
#